Protein 7VBS (pdb70)

B-factor: mean 55.69, std 16.68, range [28.57, 132.7]

Organism: NCBI:txid95486

Structure (mmCIF, N/CA/C/O backbone):
data_7VBS
#
_entry.id   7VBS
#
_cell.length_a   108.678
_cell.length_b   108.678
_cell.length_c   40.375
_cell.angle_alpha   90.000
_cell.angle_beta   90.000
_cell.angle_gamma   120.000
#
_symmetry.space_group_name_H-M   'P 65'
#
loop_
_entity.id
_entity.type
_entity.pdbx_description
1 polymer 'Sigma-54 dependent trancsriptional regulator'
2 non-polymer 'PHOSPHATE ION'
3 water water
#
loop_
_atom_site.group_PDB
_atom_site.id
_atom_site.type_symbol
_atom_site.label_atom_id
_atom_site.label_alt_id
_atom_site.label_comp_id
_atom_site.label_asym_id
_atom_site.label_entity_id
_atom_site.label_seq_id
_atom_site.pdbx_PDB_ins_code
_atom_site.Cartn_x
_atom_site.Cartn_y
_atom_site.Cartn_z
_atom_site.occupancy
_atom_site.B_iso_or_equiv
_atom_site.auth_seq_id
_atom_site.auth_comp_id
_atom_site.auth_asym_id
_atom_site.auth_atom_id
_atom_site.pdbx_PDB_model_num
ATOM 1 N N . HIS A 1 141 ? 1.634 -52.254 6.129 1.00 87.10 139 HIS A N 1
ATOM 2 C CA . HIS A 1 141 ? 0.966 -51.034 6.640 1.00 95.15 139 HIS A CA 1
ATOM 3 C C . HIS A 1 141 ? 0.477 -51.220 8.071 1.00 89.87 139 HIS A C 1
ATOM 4 O O . HIS A 1 141 ? 0.307 -52.368 8.498 1.00 97.71 139 HIS A O 1
ATOM 11 N N . SER A 1 142 ? 0.249 -50.110 8.763 1.00 81.96 140 SER A N 1
ATOM 12 C CA . SER A 1 142 ? -0.236 -50.152 10.159 1.00 86.65 140 SER A CA 1
ATOM 13 C C . SER A 1 142 ? -1.758 -50.275 10.167 1.00 87.37 140 SER A C 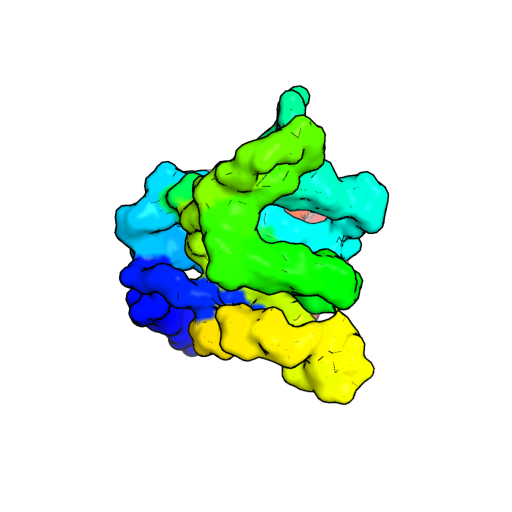1
ATOM 14 O O . SER A 1 142 ? -2.381 -49.992 9.134 1.00 87.53 140 SER A O 1
ATOM 17 N N . GLU A 1 143 ? -2.319 -50.661 11.306 1.00 78.66 141 GLU A N 1
ATOM 18 C CA . GLU A 1 143 ? -3.789 -50.770 11.430 1.00 80.09 141 GLU A CA 1
ATOM 19 C C . GLU A 1 143 ? -4.408 -49.401 11.147 1.00 78.55 141 GLU A C 1
ATOM 20 O O . GLU A 1 143 ? -5.416 -49.353 10.434 1.00 76.48 141 GLU A O 1
ATOM 23 N N . SER A 1 144 ? -3.817 -48.340 11.694 1.00 72.45 142 SER A N 1
ATOM 24 C CA . SER A 1 144 ? -4.369 -46.975 11.522 1.00 67.82 142 SER A CA 1
ATOM 25 C C . SER A 1 144 ? -4.476 -46.617 10.034 1.00 70.24 142 SER A C 1
ATOM 26 O O . SER A 1 144 ? -5.518 -46.102 9.628 1.00 63.48 142 SER A O 1
ATOM 29 N N . MET A 1 145 ? -3.451 -46.915 9.243 1.00 70.61 143 MET A N 1
ATOM 30 C CA . MET A 1 145 ? -3.478 -46.507 7.818 1.00 66.69 143 MET A CA 1
ATOM 31 C C . MET A 1 145 ? -4.510 -47.336 7.066 1.00 65.58 143 MET A C 1
ATOM 32 O O . MET A 1 145 ? -5.196 -46.784 6.214 1.00 61.28 143 MET A O 1
ATOM 37 N N . GLN A 1 146 ? -4.592 -48.625 7.380 1.00 65.19 144 GLN A N 1
ATOM 38 C CA . GLN A 1 146 ? -5.571 -49.512 6.715 1.00 65.94 144 GLN A CA 1
ATOM 39 C C . GLN A 1 146 ? -6.979 -48.974 6.965 1.00 65.16 144 GLN A C 1
ATOM 40 O O . GLN A 1 146 ? -7.754 -48.911 6.026 1.00 68.60 144 GLN A O 1
ATOM 46 N N . ALA A 1 147 ? -7.268 -48.577 8.200 1.00 64.19 145 ALA A N 1
ATOM 47 C CA . ALA A 1 147 ? -8.600 -48.036 8.534 1.00 68.38 145 ALA A CA 1
ATOM 48 C C . ALA A 1 147 ? -8.862 -46.744 7.754 1.00 62.88 145 ALA A C 1
ATOM 49 O O . ALA A 1 147 ? -9.991 -46.556 7.308 1.00 59.92 145 ALA A O 1
ATOM 51 N N . LEU A 1 148 ? -7.851 -45.888 7.625 1.00 56.25 146 LEU A N 1
ATOM 52 C CA . LEU A 1 148 ? -8.010 -44.610 6.893 1.00 52.47 146 LEU A CA 1
ATOM 53 C C . LEU A 1 148 ? -8.258 -44.911 5.420 1.00 52.59 146 LEU A C 1
ATOM 54 O O . LEU A 1 148 ? -9.200 -44.364 4.869 1.00 51.47 146 LEU A O 1
ATOM 59 N N . LEU A 1 149 ? -7.418 -45.743 4.820 1.00 50.56 147 LEU A N 1
ATOM 60 C CA . LEU A 1 149 ? -7.559 -46.041 3.378 1.00 49.22 147 LEU A CA 1
ATOM 61 C C . LEU A 1 149 ? -8.904 -46.723 3.173 1.00 54.99 147 LEU A C 1
ATOM 62 O O . LEU A 1 149 ? -9.463 -46.608 2.083 1.00 61.16 147 LEU A O 1
ATOM 67 N N . HIS A 1 150 ? -9.398 -47.394 4.204 1.00 50.96 148 HIS A N 1
ATOM 68 C CA . HIS A 1 150 ? -10.723 -47.997 4.134 1.00 55.96 148 HIS A CA 1
ATOM 69 C C . HIS A 1 150 ? -11.805 -46.923 4.118 1.00 60.32 148 HIS A C 1
ATOM 70 O O . HIS A 1 150 ? -12.783 -47.030 3.380 1.00 52.33 148 HIS A O 1
ATOM 77 N N . GLU A 1 151 ? -11.625 -45.896 4.941 1.00 53.46 149 GLU A N 1
ATOM 78 C CA . GLU A 1 151 ? -12.555 -44.773 4.974 1.00 49.18 149 GLU A CA 1
ATOM 79 C C . GLU A 1 151 ? -12.561 -44.065 3.627 1.00 55.52 149 GLU A C 1
ATOM 80 O O . GLU A 1 151 ? -13.615 -43.681 3.122 1.00 57.44 149 GLU A O 1
ATOM 86 N N . VAL A 1 152 ? -11.371 -43.901 3.055 1.00 48.21 150 VAL A N 1
ATOM 87 C CA . VAL A 1 152 ? -11.228 -43.318 1.728 1.00 47.29 150 VAL A CA 1
ATOM 88 C C . VAL A 1 152 ? -12.040 -44.111 0.710 1.00 51.70 150 VAL A C 1
ATOM 89 O O . VAL A 1 152 ? -12.796 -43.535 -0.065 1.00 54.53 150 VAL A O 1
ATOM 93 N N . ASP A 1 153 ? -11.894 -45.434 0.733 1.00 47.42 151 ASP A N 1
ATOM 94 C CA . ASP A 1 153 ? -12.648 -46.307 -0.167 1.00 57.62 151 ASP A CA 1
ATOM 95 C C . ASP A 1 153 ? -14.155 -46.109 -0.028 1.00 54.79 151 ASP A C 1
ATOM 96 O O . ASP A 1 153 ? -14.897 -46.227 -1.001 1.00 58.47 151 ASP A O 1
ATOM 101 N N . THR A 1 154 ? -14.597 -45.806 1.186 1.00 53.77 152 THR A N 1
ATOM 102 C CA . THR A 1 154 ? -16.020 -45.687 1.482 1.00 58.85 152 THR A CA 1
ATOM 103 C C . THR A 1 154 ? -16.605 -44.349 1.027 1.00 54.32 152 THR A C 1
ATOM 104 O O . THR A 1 154 ? -17.732 -44.294 0.531 1.00 53.97 152 THR A O 1
ATOM 108 N N . PHE A 1 155 ? -15.834 -43.278 1.185 1.00 48.87 153 PHE A N 1
ATOM 109 C CA . PHE A 1 155 ? -16.368 -41.933 1.008 1.00 54.46 153 PHE A CA 1
ATOM 110 C C . PHE A 1 155 ? -15.821 -41.180 -0.201 1.00 52.28 153 PHE A C 1
ATOM 111 O O . PHE A 1 155 ? -16.144 -40.011 -0.401 1.00 56.37 153 PHE A O 1
ATOM 119 N N . ALA A 1 156 ? -15.004 -41.842 -1.012 1.00 52.68 154 ALA A N 1
ATOM 120 C CA . ALA A 1 156 ? -14.332 -41.158 -2.115 1.00 49.40 154 ALA A CA 1
ATOM 121 C C . ALA A 1 156 ? -15.288 -40.750 -3.228 1.00 54.73 154 ALA A C 1
ATOM 122 O O . ALA A 1 156 ? -15.301 -39.595 -3.650 1.00 59.03 154 ALA A O 1
ATOM 124 N N . ASP A 1 157 ? -16.087 -41.701 -3.701 1.00 47.10 155 ASP A N 1
ATOM 125 C CA . ASP A 1 157 ? -16.890 -41.492 -4.901 1.00 46.35 155 ASP A CA 1
ATOM 126 C C . ASP A 1 157 ? -18.248 -40.845 -4.611 1.00 44.68 155 ASP A C 1
ATOM 127 O O . ASP A 1 157 ? -19.278 -41.307 -5.091 1.00 54.62 155 ASP A O 1
ATOM 132 N N . CYS A 1 158 ? -18.244 -39.776 -3.820 1.00 54.79 156 CYS A N 1
ATOM 133 C CA . CYS A 1 158 ? -19.438 -38.955 -3.630 1.00 55.58 156 CYS A CA 1
ATOM 134 C C . CYS A 1 158 ? -19.047 -37.480 -3.623 1.00 52.01 156 CYS A C 1
ATOM 135 O O . CYS A 1 158 ? -17.865 -37.151 -3.536 1.00 48.98 156 CYS A O 1
ATOM 138 N N . ASP A 1 159 ? -20.036 -36.598 -3.720 1.00 48.48 157 ASP A N 1
ATOM 139 C CA . ASP A 1 159 ? -19.770 -35.176 -3.919 1.00 53.35 157 ASP A CA 1
ATOM 140 C C . ASP A 1 159 ? -19.693 -34.385 -2.615 1.00 59.15 157 ASP A C 1
ATOM 141 O O . ASP A 1 159 ? -19.830 -33.162 -2.617 1.00 65.48 157 ASP A O 1
ATOM 146 N N . THR A 1 160 ? -19.465 -35.082 -1.508 1.00 54.10 158 THR A N 1
ATOM 147 C CA . THR A 1 160 ? -19.504 -34.451 -0.194 1.00 49.93 158 THR A CA 1
ATOM 148 C C . THR A 1 160 ? -18.153 -33.861 0.211 1.00 38.06 158 THR A C 1
ATOM 149 O O . THR A 1 160 ? -17.105 -34.427 -0.091 1.00 36.76 158 THR A O 1
ATOM 153 N N . ASN A 1 161 ? -18.190 -32.718 0.892 1.00 39.49 159 ASN A N 1
ATOM 154 C CA . ASN A 1 161 ? -16.981 -32.084 1.405 1.00 39.53 159 ASN A CA 1
ATOM 155 C C . ASN A 1 161 ? -16.233 -32.971 2.395 1.00 35.14 159 ASN A C 1
ATOM 156 O O . ASN A 1 161 ? -16.841 -33.660 3.215 1.00 44.13 159 ASN A O 1
ATOM 161 N N . VAL A 1 162 ? -14.909 -32.933 2.312 1.00 34.05 160 VAL A N 1
ATOM 162 C CA . VAL A 1 162 ? -14.046 -33.723 3.176 1.00 32.83 160 VAL A CA 1
ATOM 163 C C . VAL A 1 162 ? -13.130 -32.827 3.995 1.00 36.48 160 VAL A C 1
ATOM 164 O O . VAL A 1 162 ? -12.548 -31.874 3.471 1.00 36.69 160 VAL A O 1
ATOM 168 N N . LEU A 1 163 ? -13.007 -33.129 5.283 1.00 39.43 161 LEU A N 1
ATOM 169 C CA . LEU A 1 163 ? -12.078 -32.414 6.147 1.00 38.24 161 LEU A CA 1
ATOM 170 C C . LEU A 1 163 ? -11.013 -33.362 6.689 1.00 36.02 161 LEU A C 1
ATOM 171 O O . LEU A 1 163 ? -11.330 -34.318 7.399 1.00 36.22 161 LEU A O 1
ATOM 176 N N . LEU A 1 164 ? -9.755 -33.085 6.356 1.00 33.21 162 LEU A N 1
ATOM 177 C CA . LEU A 1 164 ? -8.637 -33.924 6.780 1.00 35.80 162 LEU A CA 1
ATOM 178 C C . LEU A 1 164 ? -7.920 -33.346 7.996 1.00 40.97 162 LEU A C 1
ATOM 179 O O . LEU A 1 164 ? -7.614 -32.156 8.041 1.00 41.03 162 LEU A O 1
ATOM 184 N N . HIS A 1 165 ? -7.651 -34.201 8.976 1.00 31.91 163 HIS A N 1
ATOM 185 C CA . HIS A 1 165 ? -6.938 -33.791 10.178 1.00 43.04 163 HIS A CA 1
ATOM 186 C C . HIS A 1 165 ? -5.608 -34.520 10.274 1.00 43.49 163 HIS A C 1
ATOM 187 O O . HIS A 1 165 ? -5.534 -35.727 10.034 1.00 39.85 163 HIS A O 1
ATOM 194 N N . GLY A 1 166 ? -4.557 -33.793 10.632 1.00 42.26 164 GLY A N 1
ATOM 195 C CA . GLY A 1 166 ? -3.260 -34.410 10.819 1.00 39.03 164 GLY A CA 1
ATOM 196 C C . GLY A 1 166 ? -2.133 -33.406 10.883 1.00 37.92 164 GLY A C 1
ATOM 197 O O . GLY A 1 166 ? -2.253 -32.291 10.380 1.00 39.12 164 GLY A O 1
ATOM 198 N N . GLU A 1 167 ? -1.031 -33.811 11.504 1.00 37.39 165 GLU A N 1
ATOM 199 C CA . GLU A 1 167 ? 0.151 -32.967 11.586 1.00 37.45 165 GLU A CA 1
ATOM 200 C C . GLU A 1 167 ? 0.705 -32.665 10.199 1.00 41.70 165 GLU A C 1
ATOM 201 O O . GLU A 1 167 ? 0.352 -33.319 9.218 1.00 37.50 165 GLU A O 1
ATOM 207 N N . THR A 1 168 ? 1.565 -31.658 10.131 1.00 41.51 166 THR A N 1
ATOM 208 C CA . THR A 1 168 ? 2.254 -31.311 8.898 1.00 42.32 166 THR A CA 1
ATOM 209 C C . THR A 1 168 ? 3.162 -32.452 8.439 1.00 38.62 166 THR A C 1
ATOM 210 O O . THR A 1 168 ? 3.849 -33.069 9.254 1.00 40.48 166 THR A O 1
ATOM 214 N N . GLY A 1 169 ? 3.151 -32.734 7.140 1.00 36.32 167 GLY A N 1
ATOM 215 C CA . GLY A 1 169 ? 4.039 -33.724 6.558 1.00 41.37 167 GLY A CA 1
ATOM 216 C C . GLY A 1 169 ? 3.537 -35.142 6.721 1.00 41.44 167 GLY A C 1
ATOM 217 O O . GLY A 1 169 ? 4.275 -36.104 6.527 1.00 38.77 167 GLY A O 1
ATOM 218 N N . VAL A 1 170 ? 2.263 -35.267 7.064 1.00 39.19 168 VAL A N 1
A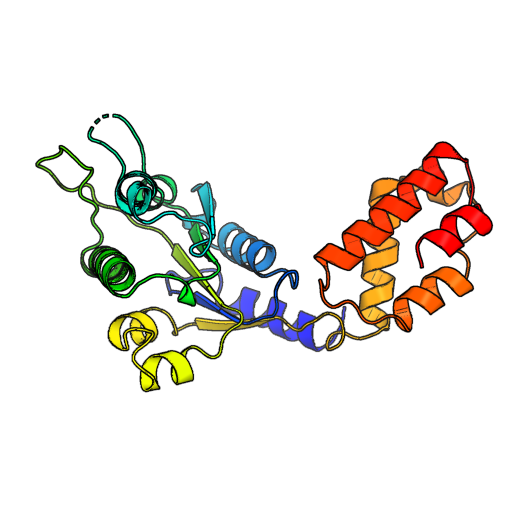TOM 219 C CA . VAL A 1 170 ? 1.683 -36.558 7.396 1.00 37.92 168 VAL A CA 1
ATOM 220 C C . VAL A 1 170 ? 1.103 -37.252 6.158 1.00 40.74 168 VAL A C 1
ATOM 221 O O . VAL A 1 170 ? 0.889 -38.465 6.155 1.00 43.23 168 VAL A O 1
ATOM 225 N N . GLY A 1 171 ? 0.865 -36.475 5.104 1.00 41.95 169 GLY A N 1
ATOM 226 C CA . GLY A 1 171 ? 0.380 -37.012 3.846 1.00 38.79 169 GLY A CA 1
ATOM 227 C C . GLY A 1 171 ? -1.043 -36.606 3.511 1.00 45.38 169 GLY A C 1
ATOM 228 O O . GLY A 1 171 ? -1.751 -37.343 2.826 1.00 39.81 169 GLY A O 1
ATOM 229 N N . LYS A 1 172 ? -1.468 -35.434 3.980 1.00 40.13 170 LYS A N 1
ATOM 230 C CA . LYS A 1 172 ? -2.843 -34.990 3.762 1.00 41.88 170 LYS A CA 1
ATOM 231 C C . LYS A 1 172 ? -3.114 -34.677 2.295 1.00 35.04 170 LYS A C 1
ATOM 232 O O . LYS A 1 172 ? -4.166 -35.020 1.768 1.00 39.38 170 LYS A O 1
ATOM 238 N N . GLU A 1 173 ? -2.161 -34.037 1.631 1.00 35.69 171 GLU A N 1
ATOM 239 C CA . GLU A 1 173 ? -2.315 -33.712 0.219 1.00 37.14 171 GLU A CA 1
ATOM 240 C C . GLU A 1 173 ? -2.439 -34.978 -0.623 1.00 36.13 171 GLU A C 1
ATOM 241 O O . GLU A 1 173 ? -3.283 -35.062 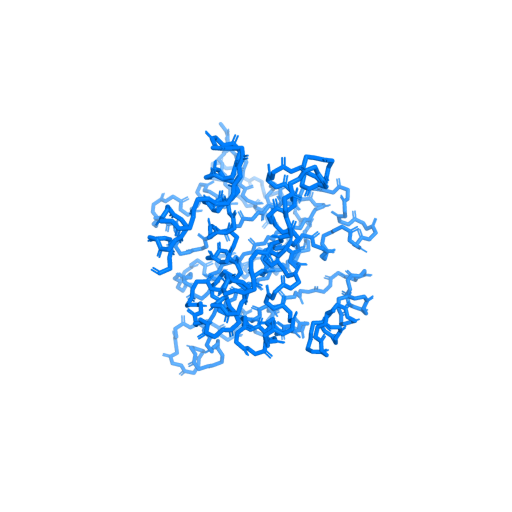-1.511 1.00 37.89 171 GLU A O 1
ATOM 247 N N . ARG A 1 174 ? -1.603 -35.968 -0.330 1.00 33.97 172 ARG A N 1
ATOM 248 C CA . ARG A 1 174 ? -1.605 -37.262 -1.006 1.00 34.67 172 ARG A CA 1
ATOM 249 C C . ARG A 1 174 ? -2.938 -37.985 -0.837 1.00 30.62 172 ARG A C 1
ATOM 250 O O . ARG A 1 174 ? -3.367 -38.712 -1.729 1.00 37.19 172 ARG A O 1
ATOM 258 N N . ILE A 1 175 ? -3.509 -37.856 0.354 1.00 34.24 173 ILE A N 1
ATOM 259 C CA . ILE A 1 175 ? -4.809 -38.457 0.633 1.00 41.83 173 ILE A CA 1
ATOM 260 C C . ILE A 1 175 ? -5.885 -37.728 -0.175 1.00 44.05 173 ILE A C 1
ATOM 261 O O . ILE A 1 175 ? -6.791 -38.352 -0.733 1.00 38.99 173 ILE A O 1
ATOM 266 N N . ALA A 1 176 ? -5.760 -36.408 -0.258 1.00 43.00 174 ALA A N 1
ATOM 267 C CA . ALA A 1 176 ? -6.672 -35.600 -1.059 1.00 37.52 174 ALA A CA 1
ATOM 268 C C . ALA A 1 176 ? -6.569 -35.957 -2.542 1.00 39.49 174 ALA A C 1
ATOM 269 O O . ALA A 1 176 ? -7.577 -36.039 -3.244 1.00 40.79 174 ALA A O 1
ATOM 271 N N . GLN A 1 177 ? -5.347 -36.174 -3.017 1.00 37.14 175 GLN A N 1
ATOM 272 C CA . GLN A 1 177 ? -5.150 -36.555 -4.408 1.00 39.37 175 GLN A CA 1
ATOM 273 C C . GLN A 1 177 ? -5.736 -37.940 -4.655 1.00 49.27 175 GLN A C 1
ATOM 274 O O . GLN A 1 177 ? -6.161 -38.257 -5.769 1.00 42.94 175 GLN A O 1
ATOM 280 N N . LEU A 1 178 ? -5.760 -38.759 -3.610 1.00 44.33 176 LEU A N 1
ATOM 281 C CA . LEU A 1 178 ? -6.368 -40.080 -3.698 1.00 52.30 176 LEU A CA 1
ATOM 282 C C . LEU A 1 178 ? -7.889 -39.953 -3.806 1.00 46.80 176 LEU A C 1
ATOM 283 O O . LEU A 1 178 ? -8.524 -40.663 -4.581 1.00 47.12 176 LEU A O 1
ATOM 288 N N . LEU A 1 179 ? -8.465 -39.035 -3.035 1.00 44.41 177 LEU A N 1
ATOM 289 C CA . LEU A 1 179 ? -9.901 -38.768 -3.106 1.00 47.77 177 LEU A CA 1
ATOM 290 C C . LEU A 1 179 ? -10.275 -38.239 -4.490 1.00 49.08 177 LEU A C 1
ATOM 291 O O . LEU A 1 179 ? -11.347 -38.537 -5.018 1.00 49.42 177 LEU A O 1
ATOM 296 N N . HIS A 1 180 ? -9.369 -37.459 -5.072 1.00 47.23 178 HIS A N 1
ATOM 297 C CA . HIS A 1 180 ? -9.532 -36.931 -6.419 1.00 35.87 178 HIS A CA 1
ATOM 298 C C . HIS A 1 180 ? -9.595 -38.051 -7.460 1.00 45.36 178 HIS A C 1
ATOM 299 O O . HIS A 1 180 ? -10.529 -38.112 -8.261 1.00 55.95 178 HIS A O 1
ATOM 306 N N . GLU A 1 181 ? -8.608 -38.942 -7.435 1.00 38.42 179 GLU A N 1
ATOM 307 C CA . GLU A 1 181 ? -8.427 -40.075 -8.343 1.00 44.69 179 GLU A CA 1
ATOM 308 C C . GLU A 1 181 ? -9.592 -41.063 -8.310 1.00 43.38 179 GLU A C 1
ATOM 309 O O . GLU A 1 181 ? -9.812 -41.801 -9.267 1.00 46.18 179 GLU A O 1
ATOM 315 N N . LYS A 1 182 ? -10.155 -41.193 -7.115 1.00 48.78 180 LYS A N 1
ATOM 316 C CA . LYS A 1 182 ? -11.158 -42.219 -6.853 1.00 53.43 180 LYS A CA 1
ATOM 317 C C . LYS A 1 182 ? -12.584 -41.729 -7.101 1.00 58.05 180 LYS A C 1
ATOM 318 O O . LYS A 1 182 ? -13.532 -42.515 -7.047 1.00 56.92 180 LYS A O 1
ATOM 324 N N . HIS A 1 183 ? -12.739 -40.438 -7.365 1.00 49.45 181 HIS A N 1
ATOM 325 C CA . HIS A 1 183 ? -14.058 -39.909 -7.684 1.00 47.11 181 HIS A CA 1
ATOM 326 C C . HIS A 1 183 ? -14.326 -40.044 -9.177 1.00 49.94 181 HIS A C 1
ATOM 327 O O . HIS A 1 183 ? -13.591 -39.495 -9.994 1.00 50.02 181 HIS A O 1
ATOM 334 N N . SER A 1 184 ? -15.390 -40.769 -9.517 1.00 49.26 182 SER A N 1
ATOM 335 C CA . SER A 1 184 ? -15.692 -41.124 -10.903 1.00 50.78 182 SER A CA 1
ATOM 336 C C . SER A 1 184 ? -15.877 -39.919 -11.816 1.00 59.98 182 SER A C 1
ATOM 337 O O . SER A 1 184 ? -15.616 -39.999 -13.018 1.00 58.82 182 SER A O 1
ATOM 340 N N . ARG A 1 185 ? -16.332 -38.806 -11.250 1.00 47.29 183 ARG A N 1
ATOM 341 C CA . ARG A 1 185 ? -16.540 -37.597 -12.033 1.00 47.16 183 ARG A CA 1
ATOM 342 C C . ARG A 1 185 ? -15.346 -36.647 -11.926 1.00 50.01 183 ARG A C 1
ATOM 343 O O . ARG A 1 185 ? -14.757 -36.262 -12.936 1.00 47.42 183 ARG A O 1
ATOM 351 N N . TYR A 1 186 ? -14.979 -36.284 -10.701 1.00 49.18 184 TYR A N 1
ATOM 352 C CA . TYR A 1 186 ? -13.989 -35.230 -10.497 1.00 47.32 184 TYR A CA 1
ATOM 353 C C . TYR A 1 186 ? -12.564 -35.642 -10.865 1.00 51.11 184 TYR A C 1
ATOM 354 O O . TYR A 1 186 ? -11.686 -34.788 -10.968 1.00 52.38 184 TYR A O 1
ATOM 363 N N . ARG A 1 187 ? -12.335 -36.935 -11.086 1.00 46.46 185 ARG A N 1
ATOM 364 C CA . ARG A 1 187 ? -11.011 -37.406 -11.501 1.00 46.98 185 ARG A CA 1
ATOM 365 C C . ARG A 1 187 ? -10.601 -36.813 -12.848 1.00 52.05 185 ARG A C 1
ATOM 366 O O . ARG A 1 187 ? -9.413 -36.693 -13.144 1.00 66.17 185 ARG A O 1
ATOM 374 N N . HIS A 1 188 ? -11.587 -36.435 -13.657 1.00 48.62 186 HIS A N 1
ATOM 375 C CA . HIS A 1 188 ? -11.324 -35.921 -14.998 1.00 55.98 186 HIS A CA 1
ATOM 376 C C . HIS A 1 188 ? -10.930 -34.446 -14.978 1.00 50.21 186 HIS A C 1
ATOM 377 O O . HIS A 1 188 ? -10.534 -33.888 -15.998 1.00 52.66 186 HIS A O 1
ATOM 384 N N . GLY A 1 189 ? -11.040 -33.821 -13.813 1.00 46.00 187 GLY A N 1
ATOM 385 C CA . GLY A 1 189 ? -10.614 -32.444 -13.649 1.00 49.17 187 GLY A CA 1
ATOM 386 C C . GLY A 1 189 ? -9.194 -32.376 -13.125 1.00 54.67 187 GLY A C 1
ATOM 387 O O . GLY A 1 189 ? -8.507 -33.397 -13.033 1.00 56.38 187 GLY A O 1
ATOM 388 N N . GLU A 1 190 ? -8.752 -31.171 -12.782 1.00 45.32 188 GLU A N 1
ATOM 389 C CA . GLU A 1 190 ? -7.415 -30.970 -12.244 1.00 49.35 188 GLU A CA 1
ATOM 390 C C . GLU A 1 190 ? -7.416 -31.071 -10.724 1.00 48.87 188 GLU A C 1
ATOM 391 O O . GLU A 1 190 ? -8.434 -30.829 -10.079 1.00 50.66 188 GLU A O 1
ATOM 397 N N . PHE A 1 191 ? -6.272 -31.443 -10.159 1.00 44.42 189 PHE A N 1
ATOM 398 C CA . PHE A 1 191 ? -6.077 -31.383 -8.718 1.00 42.53 189 PHE A CA 1
ATOM 399 C C . PHE A 1 191 ? -5.425 -30.049 -8.386 1.00 41.17 189 PHE A C 1
ATOM 400 O O . PHE A 1 191 ? -4.325 -29.759 -8.849 1.00 44.02 189 PHE A O 1
ATOM 408 N N . VAL A 1 192 ? -6.112 -29.228 -7.599 1.00 40.32 190 VAL A N 1
ATOM 409 C CA . VAL A 1 192 ? -5.617 -27.891 -7.299 1.00 43.11 190 VAL A CA 1
ATOM 410 C C . VAL A 1 192 ? -5.356 -27.713 -5.807 1.00 41.11 190 VAL A C 1
ATOM 411 O O . VAL A 1 192 ? -6.284 -27.480 -5.031 1.00 41.51 190 VAL A O 1
ATOM 415 N N . PRO A 1 193 ? -4.083 -27.841 -5.402 1.00 31.91 191 PRO A N 1
ATOM 416 C CA . PRO A 1 193 ? -3.692 -27.708 -3.995 1.00 34.98 191 PRO A CA 1
ATOM 417 C C . PRO A 1 193 ? -3.424 -26.262 -3.593 1.00 40.54 191 PRO A C 1
ATOM 418 O O . PRO A 1 193 ? -2.730 -25.536 -4.304 1.00 49.56 191 PRO A O 1
ATOM 422 N N . VAL A 1 194 ? -3.976 -25.851 -2.456 1.00 37.21 192 VAL A N 1
ATOM 423 C CA . VAL A 1 194 ? -3.782 -24.499 -1.954 1.00 41.27 192 VAL A CA 1
ATOM 424 C C . VAL A 1 194 ? -3.285 -24.506 -0.509 1.00 45.67 192 VAL A C 1
ATOM 425 O O . VAL A 1 194 ? -3.813 -25.234 0.332 1.00 40.08 192 VAL A O 1
ATOM 429 N N . ASN A 1 195 ? -2.256 -23.707 -0.235 1.00 38.13 193 ASN A N 1
ATOM 430 C CA . ASN A 1 195 ? -1.797 -23.476 1.131 1.00 37.82 193 ASN A CA 1
ATOM 431 C C . ASN A 1 195 ? -2.316 -22.143 1.649 1.00 46.89 193 ASN A C 1
ATOM 432 O O . ASN A 1 195 ? -1.725 -21.098 1.385 1.00 47.87 193 ASN A O 1
ATOM 437 N N . CYS A 1 196 ? -3.417 -22.186 2.392 1.00 35.02 194 CYS A N 1
ATOM 438 C CA . CYS A 1 196 ? -4.122 -20.971 2.796 1.00 31.69 194 CYS A CA 1
ATOM 439 C C . CYS A 1 196 ? -3.321 -20.073 3.735 1.00 38.82 194 CYS A C 1
ATOM 440 O O . CYS A 1 196 ? -3.655 -18.904 3.905 1.00 40.92 194 CYS A O 1
ATOM 443 N N . GLY A 1 197 ? -2.269 -20.613 4.341 1.00 39.22 195 GLY A N 1
ATOM 444 C CA . GLY A 1 197 ? -1.444 -19.836 5.250 1.00 38.29 195 GLY A CA 1
ATOM 445 C C . GLY A 1 197 ? -0.339 -19.083 4.539 1.00 50.67 195 GLY A C 1
ATOM 446 O O . GLY A 1 197 ? 0.318 -18.222 5.126 1.00 54.14 195 GLY A O 1
ATOM 447 N N . ALA A 1 198 ? -0.138 -19.409 3.267 1.00 46.58 196 ALA A N 1
ATOM 448 C CA . ALA A 1 198 ? 0.916 -18.796 2.469 1.00 49.87 196 ALA A CA 1
ATOM 449 C C . ALA A 1 198 ? 0.321 -17.910 1.387 1.00 54.62 196 ALA A C 1
ATOM 450 O O . ALA A 1 198 ? 0.717 -17.971 0.225 1.00 54.22 196 ALA A O 1
ATOM 452 N N . ILE A 1 199 ? -0.646 -17.092 1.776 1.00 54.16 197 ILE A N 1
ATOM 453 C CA . ILE A 1 199 ? -1.304 -16.196 0.840 1.00 51.89 197 ILE A CA 1
ATOM 454 C C . ILE A 1 199 ? -1.402 -14.804 1.444 1.00 49.05 197 ILE A C 1
ATOM 455 O O . ILE A 1 199 ? -2.137 -14.594 2.406 1.00 60.31 197 ILE A O 1
ATOM 460 N N . PRO A 1 200 ? -0.633 -13.854 0.896 1.00 49.75 198 PRO A N 1
ATOM 461 C CA . PRO A 1 200 ? -0.696 -12.466 1.364 1.00 66.06 198 PRO A CA 1
ATOM 462 C C . PRO A 1 200 ? -2.069 -11.867 1.076 1.00 69.95 198 PRO A C 1
ATOM 463 O O . PRO A 1 200 ? -2.679 -12.220 0.064 1.00 69.89 198 PRO A O 1
ATOM 467 N N . ASP A 1 201 ? -2.548 -10.994 1.960 1.00 73.00 199 ASP A N 1
ATOM 468 C CA . ASP A 1 201 ? -3.905 -10.456 1.866 1.00 77.02 199 ASP A CA 1
ATOM 469 C C . ASP A 1 201 ? -4.178 -9.787 0.525 1.00 65.09 199 ASP A C 1
ATOM 470 O O . ASP A 1 201 ? -5.265 -9.934 -0.038 1.00 60.10 199 ASP A O 1
ATOM 475 N N . GLY A 1 202 ? -3.182 -9.068 0.015 1.00 55.89 200 GLY A N 1
ATOM 476 C CA . GLY A 1 202 ? -3.328 -8.337 -1.230 1.00 54.77 200 GLY A CA 1
ATOM 477 C C . GLY A 1 202 ? -3.440 -9.217 -2.461 1.00 58.33 200 GLY A C 1
ATOM 478 O O . GLY A 1 202 ? -3.784 -8.736 -3.539 1.00 63.59 200 GLY A O 1
ATOM 479 N N . LEU A 1 203 ? -3.159 -10.507 -2.308 1.00 52.21 201 LEU A N 1
ATOM 480 C CA . LEU A 1 203 ? -3.208 -11.426 -3.441 1.00 57.05 201 LEU A CA 1
ATOM 481 C C . LEU A 1 203 ? -4.353 -12.432 -3.353 1.00 61.52 201 LEU A C 1
ATOM 482 O O . LEU A 1 203 ? -4.572 -13.201 -4.288 1.00 51.42 201 LEU A O 1
ATOM 487 N N . PHE A 1 204 ? -5.081 -12.427 -2.239 1.00 57.96 202 PHE A N 1
ATOM 488 C CA . PHE A 1 204 ? -6.156 -13.396 -2.032 1.00 53.54 202 PHE A CA 1
ATOM 489 C C . PHE A 1 204 ? -7.184 -13.378 -3.158 1.00 43.97 202 PHE A C 1
ATOM 490 O O . PHE A 1 204 ? -7.523 -14.421 -3.712 1.00 46.68 202 PHE A O 1
ATOM 498 N N . GLU A 1 205 ? -7.671 -12.187 -3.491 1.00 46.05 203 GLU A N 1
ATOM 499 C CA . GLU A 1 205 ? -8.727 -12.032 -4.485 1.00 55.66 203 GLU A CA 1
ATOM 500 C C . GLU A 1 205 ? -8.285 -12.544 -5.855 1.00 57.82 203 GLU A C 1
ATOM 501 O O . GLU A 1 205 ? -9.012 -13.285 -6.518 1.00 56.48 203 GLU A O 1
ATOM 507 N N . SER A 1 206 ? -7.087 -12.150 -6.267 1.00 60.95 204 SER A N 1
ATOM 508 C CA . SER A 1 206 ? -6.552 -12.537 -7.566 1.00 55.60 204 SER A CA 1
ATOM 509 C C . SER A 1 206 ? -6.284 -14.037 -7.641 1.00 50.24 204 SER A C 1
ATOM 510 O O . SER A 1 206 ? -6.589 -14.679 -8.643 1.00 59.07 204 SER A O 1
ATOM 513 N N . LEU A 1 207 ? -5.717 -14.592 -6.575 1.00 45.89 205 LEU A N 1
ATOM 514 C CA . LEU A 1 207 ? -5.351 -16.004 -6.552 1.00 43.06 205 LEU A CA 1
ATOM 515 C C . LEU A 1 207 ? -6.567 -16.927 -6.476 1.00 35.77 205 LEU A C 1
ATOM 516 O O . LEU A 1 207 ? -6.529 -18.055 -6.964 1.00 48.97 205 LEU A O 1
ATOM 521 N N . PHE A 1 208 ? -7.649 -16.452 -5.870 1.00 38.52 206 PHE A N 1
ATOM 522 C CA . PHE A 1 208 ? -8.843 -17.279 -5.724 1.00 45.63 206 PHE A CA 1
ATOM 523 C C . PHE A 1 208 ? -9.888 -17.020 -6.805 1.00 47.42 206 PHE A C 1
ATOM 524 O O . PHE A 1 208 ? -10.459 -17.962 -7.357 1.00 51.56 206 PHE A O 1
ATOM 532 N N . PHE A 1 209 ? -10.131 -15.750 -7.112 1.00 50.47 207 PHE A N 1
ATOM 533 C CA . PHE A 1 209 ? -11.227 -15.386 -8.004 1.00 53.98 207 PHE A CA 1
ATOM 534 C C . PHE A 1 209 ? -10.753 -15.002 -9.405 1.00 60.42 207 PHE A C 1
ATOM 535 O O . PHE A 1 209 ? -11.542 -14.986 -10.350 1.00 61.98 207 PHE A O 1
ATOM 543 N N . GLY A 1 210 ? -9.469 -14.687 -9.538 1.00 53.23 208 GLY A N 1
ATOM 544 C CA . GLY A 1 210 ? -8.901 -14.358 -10.835 1.00 53.78 208 GLY A CA 1
ATOM 545 C C . GLY A 1 210 ? -9.215 -12.956 -11.323 1.00 55.11 208 GLY A C 1
ATOM 546 O O . GLY A 1 210 ? -9.788 -12.147 -10.596 1.00 55.30 208 GLY A O 1
ATOM 547 N N . HIS A 1 211 ? -8.830 -12.674 -12.567 1.00 49.00 209 HIS A N 1
ATOM 548 C CA . HIS A 1 211 ? -9.008 -11.317 -13.142 1.00 64.30 209 HIS A CA 1
ATOM 549 C C . HIS A 1 211 ? -9.626 -11.401 -14.535 1.00 62.29 209 HIS A C 1
ATOM 550 O O . HIS A 1 211 ? -9.313 -12.354 -15.249 1.00 65.75 209 HIS A O 1
ATOM 557 N N . ALA A 1 212 ? -10.454 -10.427 -14.901 1.00 63.65 210 ALA A N 1
ATOM 558 C CA . ALA A 1 212 ? -11.095 -10.360 -16.210 1.00 70.88 210 ALA A CA 1
ATOM 559 C C . ALA A 1 212 ? -10.112 -9.892 -17.277 1.00 73.60 210 ALA A C 1
ATOM 560 O O . ALA A 1 212 ? -10.488 -9.403 -18.342 1.00 73.79 210 ALA A O 1
ATOM 562 N N . ALA A 1 222 ? -5.586 -11.340 -17.998 1.00 78.16 220 ALA A N 1
ATOM 563 C CA . ALA A 1 222 ? -6.682 -12.132 -17.407 1.00 72.72 220 ALA A CA 1
ATOM 564 C C . ALA A 1 222 ? -6.094 -13.311 -16.643 1.00 82.13 220 ALA A C 1
ATOM 565 O O . ALA A 1 222 ? -5.142 -13.908 -17.159 1.00 98.06 220 ALA A O 1
ATOM 567 N N . HIS A 1 223 ? -6.669 -13.658 -15.493 1.00 79.09 221 HIS A N 1
ATOM 568 C CA . HIS A 1 223 ? -6.135 -14.709 -14.636 1.00 69.49 221 HIS A CA 1
ATOM 569 C C . HIS A 1 223 ? -7.243 -15.664 -14.204 1.00 59.93 221 HIS A C 1
ATOM 570 O O . HIS A 1 223 ? -8.364 -15.242 -13.916 1.00 60.68 221 HIS A O 1
ATOM 577 N N . LYS A 1 224 ? -6.925 -16.953 -14.167 1.00 58.21 222 LYS A N 1
ATOM 578 C CA . LYS A 1 224 ? -7.874 -17.955 -13.704 1.00 47.99 222 LYS A CA 1
ATOM 579 C C . LYS A 1 224 ? -7.559 -18.341 -12.262 1.00 45.15 222 LYS A C 1
ATOM 580 O O . LYS A 1 224 ? -6.489 -18.872 -11.976 1.00 57.64 222 LYS A O 1
ATOM 586 N N . GLY A 1 225 ? -8.496 -18.064 -11.357 1.00 39.64 223 GLY A N 1
ATOM 587 C CA . GLY A 1 225 ? -8.301 -18.323 -9.941 1.00 46.14 223 GLY A CA 1
ATOM 588 C C . GLY A 1 225 ? -8.419 -19.787 -9.557 1.00 46.82 223 GLY A C 1
ATOM 589 O O . GLY A 1 225 ? -8.750 -20.628 -10.394 1.00 47.60 223 GLY A O 1
ATOM 590 N N . TYR A 1 226 ? -8.149 -20.082 -8.286 1.00 40.48 224 TYR A N 1
ATOM 591 C CA . TYR A 1 226 ? -8.167 -21.448 -7.761 1.00 40.24 224 TYR A CA 1
ATOM 592 C C . TYR A 1 226 ? -9.491 -22.166 -8.010 1.00 43.22 224 TYR A C 1
ATOM 593 O O . TYR A 1 226 ? -9.507 -23.322 -8.437 1.00 39.79 224 TYR A O 1
ATOM 602 N N . PHE A 1 227 ? -10.595 -21.484 -7.720 1.00 36.46 225 PHE A N 1
ATOM 603 C CA . PHE A 1 227 ? -11.921 -22.075 -7.874 1.00 45.61 225 PHE A CA 1
ATOM 604 C C . PHE A 1 227 ? -12.184 -22.505 -9.315 1.00 48.50 225 PHE A C 1
ATOM 605 O O . PHE A 1 227 ? -12.663 -23.612 -9.566 1.00 47.13 225 PHE A O 1
ATOM 613 N N . GLU A 1 228 ? -11.861 -21.627 -10.258 1.00 37.99 226 GLU A N 1
ATOM 614 C CA . GLU A 1 228 ? -12.079 -21.916 -11.670 1.00 49.78 226 GLU A CA 1
ATOM 615 C C . GLU A 1 228 ? -11.092 -22.976 -12.162 1.00 48.87 226 GLU A C 1
ATOM 616 O O . GLU A 1 228 ? -11.407 -23.752 -13.064 1.00 44.22 226 GLU A O 1
ATOM 622 N N . GLN A 1 229 ? -9.904 -23.008 -11.564 1.00 40.83 227 GLN A N 1
ATOM 623 C CA . GLN A 1 229 ? -8.906 -24.022 -11.895 1.00 44.70 227 GLN A CA 1
ATOM 624 C C . GLN A 1 229 ? -9.397 -25.416 -11.519 1.00 42.35 227 GLN A C 1
ATOM 625 O O . GLN A 1 229 ? -9.107 -26.389 -12.211 1.00 42.17 227 GLN A O 1
ATOM 631 N N . ALA A 1 230 ? -10.141 -25.507 -10.421 1.00 37.87 228 ALA A N 1
ATOM 632 C CA . ALA A 1 230 ? -10.589 -26.797 -9.906 1.00 46.65 228 ALA A CA 1
ATOM 633 C C . ALA A 1 230 ? -11.952 -27.217 -10.458 1.00 54.08 228 ALA A C 1
ATOM 634 O O . ALA A 1 230 ? -12.527 -28.209 -10.008 1.00 45.58 228 ALA A O 1
ATOM 636 N N . ALA A 1 231 ? -12.460 -26.467 -11.432 1.00 51.27 229 ALA A N 1
ATOM 637 C CA . ALA A 1 231 ? -13.763 -26.763 -12.023 1.00 53.99 229 ALA A CA 1
ATOM 638 C C . ALA A 1 231 ? -13.806 -28.175 -12.600 1.00 54.25 229 ALA A C 1
ATOM 639 O O . ALA A 1 231 ? -13.015 -28.523 -13.474 1.00 54.12 229 ALA A O 1
ATOM 641 N N . GLY A 1 232 ? -14.731 -28.988 -12.096 1.00 48.34 230 GLY A N 1
ATOM 642 C CA . GLY A 1 232 ? -14.847 -30.370 -12.523 1.00 44.50 230 GLY A CA 1
ATOM 643 C C . GLY A 1 232 ? -13.748 -31.238 -11.944 1.00 48.33 230 GLY A C 1
ATOM 644 O O . GLY A 1 232 ? -13.548 -32.372 -12.368 1.00 50.50 230 GLY A O 1
ATOM 645 N N . GLY A 1 233 ? -13.031 -30.697 -10.966 1.00 45.22 231 GLY A N 1
ATOM 646 C CA . GLY A 1 233 ? -11.945 -31.418 -10.327 1.00 37.43 231 GLY A CA 1
ATOM 647 C C . GLY A 1 233 ? -12.001 -31.296 -8.817 1.00 39.48 231 GLY A C 1
ATOM 648 O O . GLY A 1 233 ? -13.076 -31.128 -8.241 1.00 39.67 231 GLY A O 1
ATOM 649 N N . THR A 1 234 ? -10.837 -31.373 -8.179 1.00 37.30 232 THR A N 1
ATOM 650 C CA . THR A 1 234 ? -10.766 -31.338 -6.726 1.00 39.24 232 THR A CA 1
ATOM 651 C C . THR A 1 234 ? -9.947 -30.149 -6.239 1.00 38.74 232 THR A C 1
ATOM 652 O O . THR A 1 234 ? -8.808 -29.957 -6.656 1.00 43.72 232 THR A O 1
ATOM 656 N N . LEU A 1 235 ? -10.547 -29.349 -5.363 1.00 39.42 233 LEU A N 1
ATOM 657 C CA . LEU A 1 235 ? -9.855 -28.233 -4.737 1.00 40.00 233 LEU A CA 1
ATOM 658 C C . LEU A 1 235 ? -9.349 -28.645 -3.362 1.00 36.08 233 LEU A C 1
ATOM 659 O O . LEU A 1 235 ? -10.131 -29.038 -2.497 1.00 41.79 233 LEU A O 1
ATOM 664 N N . PHE A 1 236 ? -8.038 -28.567 -3.164 1.00 35.87 234 PHE A N 1
ATOM 665 C CA . PHE A 1 236 ? -7.450 -28.953 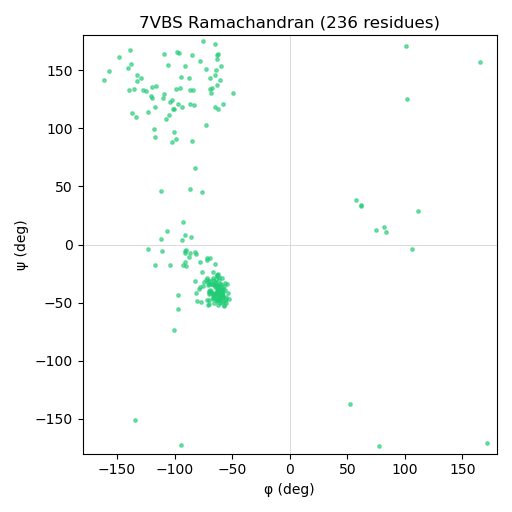-1.889 1.00 33.62 234 PHE A CA 1
ATOM 666 C C . PHE A 1 236 ? -6.987 -27.734 -1.106 1.00 33.08 234 PHE A C 1
ATOM 667 O O . PHE A 1 236 ? -5.992 -27.100 -1.457 1.00 37.38 234 PHE A O 1
ATOM 675 N N . LEU A 1 237 ? -7.717 -27.414 -0.042 1.00 28.57 235 LEU A N 1
ATOM 676 C CA . LEU A 1 237 ? -7.415 -26.246 0.777 1.00 33.29 235 LEU A CA 1
ATOM 677 C C . LEU A 1 237 ? -6.714 -26.631 2.070 1.00 32.87 235 LEU A C 1
ATOM 678 O O . LEU A 1 237 ? -7.358 -26.847 3.095 1.00 39.83 235 LEU A O 1
ATOM 683 N N . ASP A 1 238 ? -5.391 -26.715 2.019 1.00 32.17 236 ASP A N 1
ATOM 684 C CA . ASP A 1 238 ? -4.613 -27.009 3.209 1.00 38.73 236 ASP A CA 1
ATOM 685 C C . ASP A 1 238 ? -4.497 -25.743 4.050 1.00 47.33 236 ASP A C 1
ATOM 686 O O . ASP A 1 238 ? -4.652 -24.632 3.531 1.00 43.77 236 ASP A O 1
ATOM 691 N N . GLU A 1 239 ? -4.236 -25.916 5.344 1.00 36.01 237 GLU A N 1
ATOM 692 C CA . GLU A 1 239 ? -4.100 -24.797 6.272 1.00 42.81 237 GLU A CA 1
ATOM 693 C C . GLU A 1 239 ? -5.353 -23.926 6.287 1.00 40.03 237 GLU A C 1
ATOM 694 O O . GLU A 1 239 ? -5.256 -22.704 6.381 1.00 36.65 237 GLU A O 1
ATOM 700 N N . VAL A 1 240 ? -6.525 -24.552 6.206 1.00 31.79 238 VAL A N 1
ATOM 701 C CA . VAL A 1 240 ? -7.769 -23.803 6.040 1.00 40.35 238 VAL A CA 1
ATOM 702 C C . VAL A 1 240 ? -8.047 -22.901 7.245 1.00 44.20 238 VAL A C 1
ATOM 703 O O . VAL A 1 240 ? -8.709 -21.869 7.114 1.00 45.50 238 VAL A O 1
ATOM 707 N N . GLY A 1 241 ? -7.516 -23.271 8.407 1.00 37.58 239 GLY A N 1
ATOM 708 C CA . GLY A 1 241 ? -7.692 -22.471 9.604 1.00 45.21 239 GLY A CA 1
ATOM 709 C C . GLY A 1 241 ? -6.899 -21.174 9.579 1.00 42.84 239 GLY A C 1
ATOM 710 O O . GLY A 1 241 ? -7.127 -20.278 10.395 1.00 44.46 239 GLY A O 1
ATOM 711 N N . ASP A 1 242 ? -5.963 -21.071 8.641 1.00 38.21 240 ASP A N 1
ATOM 712 C CA . ASP A 1 242 ? -5.141 -19.873 8.517 1.00 41.60 240 ASP A CA 1
ATOM 713 C C . ASP A 1 242 ? -5.852 -18.767 7.745 1.00 35.45 240 ASP A C 1
ATOM 714 O O . ASP A 1 242 ? -5.343 -17.653 7.637 1.00 43.62 240 ASP A O 1
ATOM 719 N N . LEU A 1 243 ? -7.023 -19.076 7.199 1.00 37.06 241 LEU A N 1
ATOM 720 C CA . LEU A 1 243 ? -7.811 -18.072 6.499 1.00 40.14 241 LEU A CA 1
ATOM 721 C C . LEU A 1 243 ? -8.341 -17.027 7.471 1.00 33.99 241 LEU A C 1
ATOM 722 O O . LEU A 1 243 ? -8.908 -17.374 8.505 1.00 48.60 241 LEU A O 1
ATOM 727 N N . PRO A 1 244 ? -8.148 -15.740 7.149 1.00 41.45 242 PRO A N 1
ATOM 728 C CA . PRO A 1 244 ? -8.790 -14.670 7.920 1.00 43.26 242 PRO A CA 1
ATOM 729 C C . PRO A 1 244 ? -10.307 -14.763 7.796 1.00 36.03 242 PRO A C 1
ATOM 730 O O . PRO A 1 244 ? -10.797 -15.375 6.850 1.00 35.68 242 PRO A O 1
ATOM 734 N N . LEU A 1 245 ? -11.032 -14.163 8.734 1.00 39.03 243 LEU A N 1
ATOM 735 C CA . LEU A 1 245 ? -12.490 -14.229 8.738 1.00 37.21 243 LEU A CA 1
ATOM 736 C C . LEU A 1 245 ? -13.104 -13.798 7.402 1.00 40.08 243 LEU A C 1
ATOM 737 O O . LEU A 1 245 ? -13.974 -14.487 6.868 1.00 35.01 243 LEU A O 1
ATOM 742 N N . TYR A 1 246 ? -12.638 -12.677 6.856 1.00 36.17 244 TYR A N 1
ATOM 743 C CA . TYR A 1 246 ? -13.171 -12.164 5.593 1.00 36.73 244 TYR A CA 1
ATOM 744 C C . TYR A 1 246 ? -13.028 -13.168 4.451 1.00 38.24 244 TYR A C 1
ATOM 745 O O . TYR A 1 246 ? -13.943 -13.340 3.646 1.00 38.78 244 TYR A O 1
ATOM 754 N N . GLN A 1 247 ? -11.877 -13.826 4.379 1.00 35.82 245 GLN A N 1
ATOM 755 C CA . GLN A 1 247 ? -11.645 -14.824 3.343 1.00 32.64 245 GLN A CA 1
ATOM 756 C C . GLN A 1 247 ? -12.493 -16.069 3.589 1.00 37.84 245 GLN A C 1
ATOM 757 O O . GLN A 1 247 ? -12.947 -16.715 2.643 1.00 38.35 245 GLN A O 1
ATOM 763 N N . GLN A 1 248 ? -12.713 -16.397 4.860 1.00 30.46 246 GLN A N 1
ATOM 764 C CA . GLN A 1 248 ? -13.608 -17.493 5.213 1.00 33.32 246 GLN A CA 1
ATOM 765 C C . GLN A 1 248 ? -15.006 -17.232 4.654 1.00 35.77 246 GLN A C 1
ATOM 766 O O . GLN A 1 248 ? -15.648 -18.139 4.125 1.00 37.39 246 GLN A O 1
ATOM 772 N N . VAL A 1 249 ? -15.463 -15.986 4.761 1.00 33.71 247 VAL A N 1
ATOM 773 C CA . VAL A 1 249 ? -16.767 -15.597 4.231 1.00 33.99 247 VAL A CA 1
ATOM 774 C C . VAL A 1 249 ? -16.828 -15.748 2.713 1.00 39.59 247 VAL A C 1
ATOM 775 O O . VAL A 1 249 ? -17.777 -16.319 2.178 1.00 43.06 247 VAL A O 1
ATOM 779 N N . LYS A 1 250 ? -15.809 -15.239 2.025 1.00 40.41 248 LYS A N 1
ATOM 780 C CA . LYS A 1 250 ? -15.744 -15.329 0.568 1.00 40.68 248 LYS A CA 1
ATOM 781 C C . LYS A 1 250 ? -15.796 -16.782 0.107 1.00 33.26 248 LYS A C 1
ATOM 782 O O . LYS A 1 250 ? -16.519 -17.123 -0.824 1.00 38.25 248 LYS A O 1
ATOM 788 N N . LEU A 1 251 ? -15.025 -17.630 0.776 1.00 43.63 249 LEU A N 1
ATOM 789 C CA . LEU A 1 251 ? -15.043 -19.063 0.519 1.00 38.90 249 LEU A CA 1
ATOM 790 C C . LEU A 1 251 ? -16.445 -19.641 0.713 1.00 40.81 249 LEU A C 1
ATOM 791 O O . LEU A 1 251 ? -16.946 -20.372 -0.145 1.00 39.39 249 LEU A O 1
ATOM 796 N N . LEU A 1 252 ? -17.074 -19.307 1.835 1.00 37.61 250 LEU A N 1
ATOM 797 C CA . LEU A 1 252 ? -18.412 -19.810 2.131 1.00 43.69 250 LEU A CA 1
ATOM 798 C C . LEU A 1 252 ? -19.416 -19.417 1.053 1.00 41.26 250 LEU A C 1
ATOM 799 O O . LEU A 1 252 ? -20.207 -20.250 0.609 1.00 39.91 250 LEU A O 1
ATOM 804 N N . ARG A 1 253 ? -19.377 -18.156 0.627 1.00 36.93 251 ARG A N 1
ATOM 805 C CA . ARG A 1 253 ? -20.275 -17.674 -0.421 1.00 39.94 251 ARG A CA 1
ATOM 806 C C . ARG A 1 253 ? -20.121 -18.476 -1.711 1.00 46.11 251 ARG A C 1
ATOM 807 O O . ARG A 1 253 ? -21.098 -18.758 -2.396 1.00 47.40 251 ARG A O 1
ATOM 815 N N . VAL A 1 254 ? -18.889 -18.839 -2.042 1.00 39.22 252 VAL A N 1
ATOM 816 C CA . VAL A 1 254 ? -18.641 -19.626 -3.240 1.00 40.87 252 VAL A CA 1
ATOM 817 C C . VAL A 1 254 ? -19.248 -21.015 -3.092 1.00 40.17 252 VAL A C 1
ATOM 818 O O . VAL A 1 254 ? -19.919 -21.505 -3.997 1.00 49.13 252 VAL A O 1
ATOM 822 N N . LEU A 1 255 ? -19.025 -21.635 -1.937 1.00 43.52 253 LEU A N 1
ATOM 823 C CA . LEU A 1 255 ? -19.585 -22.952 -1.651 1.00 40.95 253 LEU A CA 1
ATOM 824 C C . LEU A 1 255 ? -21.111 -22.919 -1.654 1.00 46.61 253 LEU A C 1
ATOM 825 O O . LEU A 1 255 ? -21.757 -23.883 -2.059 1.00 49.77 253 LEU A O 1
ATOM 830 N N . GLU A 1 256 ? -21.680 -21.806 -1.203 1.00 39.20 254 GLU A N 1
ATOM 831 C CA . GLU A 1 256 ? -23.132 -21.671 -1.132 1.00 48.05 254 GLU A CA 1
ATOM 832 C C . GLU A 1 256 ? -23.747 -21.290 -2.474 1.00 52.44 254 GLU A C 1
ATOM 833 O O . GLU A 1 256 ? -24.791 -21.815 -2.855 1.00 54.92 254 GLU A O 1
ATOM 839 N N . ASP A 1 257 ? -23.106 -20.373 -3.188 1.00 42.86 255 ASP A N 1
ATOM 840 C CA . ASP A 1 257 ? -23.698 -19.842 -4.408 1.00 50.01 255 ASP A CA 1
ATOM 841 C C . ASP A 1 257 ? -23.248 -20.608 -5.646 1.00 51.34 255 ASP A C 1
ATOM 842 O O . ASP A 1 257 ? -23.881 -20.521 -6.698 1.00 54.84 255 ASP A O 1
ATOM 847 N N . GLY A 1 258 ? -22.158 -21.358 -5.514 1.00 50.89 256 GLY A N 1
ATOM 848 C CA . GLY A 1 258 ? -21.654 -22.162 -6.611 1.00 46.14 256 GLY A CA 1
ATOM 849 C C . GLY A 1 258 ? -21.252 -21.326 -7.807 1.00 48.98 256 GLY A C 1
ATOM 850 O O . GLY A 1 258 ? -21.404 -21.752 -8.951 1.00 50.02 256 GLY A O 1
ATOM 851 N N . ALA A 1 259 ? -20.744 -20.128 -7.538 1.00 47.12 257 ALA A N 1
ATOM 852 C CA . ALA A 1 259 ? -20.330 -19.213 -8.594 1.00 45.35 257 ALA A CA 1
ATOM 853 C C . ALA A 1 259 ? -19.153 -18.355 -8.149 1.00 49.26 257 ALA A C 1
ATOM 854 O O . ALA A 1 259 ? -18.924 -18.164 -6.953 1.00 45.63 257 ALA A O 1
ATOM 856 N N . VAL A 1 260 ? -18.448 -17.780 -9.126 1.00 52.16 258 VAL A N 1
ATOM 857 C CA . VAL A 1 260 ? -17.248 -16.944 -8.833 1.00 54.69 258 VAL A CA 1
ATOM 858 C C . VAL A 1 260 ? -17.302 -15.677 -9.684 1.00 55.61 258 VAL A C 1
ATOM 859 O O . VAL A 1 260 ? -17.608 -15.782 -10.866 1.00 47.56 258 VAL A O 1
ATOM 863 N N . LEU A 1 261 ? -17.048 -14.521 -9.078 1.00 50.56 259 LEU A N 1
ATOM 864 C CA . LEU A 1 261 ? -16.959 -13.277 -9.875 1.00 49.66 259 LEU A CA 1
ATOM 865 C C . LEU A 1 261 ? -15.487 -12.889 -10.011 1.00 55.05 259 LEU A C 1
ATOM 866 O O . LEU A 1 261 ? -14.876 -12.541 -8.999 1.00 52.57 259 LEU A O 1
ATOM 871 N N . ARG A 1 262 ? -14.943 -12.988 -11.221 1.00 48.85 260 ARG A N 1
ATOM 872 C CA . ARG A 1 262 ? -13.549 -12.557 -11.462 1.00 51.40 260 ARG A CA 1
ATOM 873 C C . ARG A 1 262 ? -13.465 -11.052 -11.227 1.00 60.08 260 ARG A C 1
ATOM 874 O O . ARG A 1 262 ? -14.458 -10.355 -11.452 1.00 57.43 260 ARG A O 1
ATOM 882 N N . VAL A 1 263 ? -12.304 -10.583 -10.792 1.00 66.36 261 VAL A N 1
ATOM 883 C CA . VAL A 1 263 ? -12.113 -9.122 -10.594 1.00 61.64 261 VAL A CA 1
ATOM 884 C C . VAL A 1 263 ? -12.209 -8.435 -11.955 1.00 69.70 261 VAL A C 1
ATOM 885 O O . VAL A 1 263 ? -11.396 -8.747 -12.826 1.00 68.95 261 VAL A O 1
ATOM 889 N N . GLY A 1 264 ? -13.187 -7.549 -12.120 1.00 74.32 262 GLY A N 1
ATOM 890 C CA . GLY A 1 264 ? -13.325 -6.795 -13.376 1.00 72.17 262 GLY A CA 1
ATOM 891 C C . GLY A 1 264 ? -14.481 -7.299 -14.206 1.00 71.46 262 GLY A C 1
ATOM 892 O O . GLY A 1 264 ? -14.747 -6.716 -15.263 1.00 70.07 262 GLY A O 1
ATOM 893 N N . ALA A 1 265 ? -15.136 -8.357 -13.743 1.00 65.78 263 ALA A N 1
ATOM 894 C CA . ALA A 1 265 ? -16.224 -8.944 -14.543 1.00 73.28 263 ALA A CA 1
ATOM 895 C C . ALA A 1 265 ? -17.563 -8.402 -14.066 1.00 74.39 263 ALA A C 1
ATOM 896 O O . ALA A 1 265 ? -17.620 -7.824 -12.970 1.00 63.93 263 ALA A O 1
ATOM 898 N N . THR A 1 266 ? -18.598 -8.588 -14.875 1.00 75.40 264 THR A N 1
ATOM 899 C CA . THR A 1 266 ? -19.961 -8.175 -14.464 1.00 87.04 264 THR A CA 1
ATOM 900 C C . THR A 1 266 ? -20.808 -9.441 -14.397 1.00 87.32 264 THR A C 1
ATOM 901 O O . THR A 1 266 ? -21.872 -9.412 -13.757 1.00 90.04 264 THR A O 1
ATOM 905 N N . ALA A 1 267 ? -20.328 -10.509 -15.032 1.00 84.18 265 ALA A N 1
ATOM 906 C CA . ALA A 1 267 ? -21.064 -11.787 -14.984 1.00 74.19 265 ALA A CA 1
ATOM 907 C C . ALA A 1 267 ? -20.318 -12.816 -14.139 1.00 65.00 265 ALA A C 1
ATOM 908 O O . ALA A 1 267 ? -19.139 -13.061 -14.421 1.00 64.82 265 ALA A O 1
ATOM 910 N N . PRO A 1 268 ? -20.958 -13.433 -13.128 1.00 60.53 266 PRO A N 1
ATOM 911 C CA . PRO A 1 268 ? -20.320 -14.521 -12.394 1.00 56.54 266 PRO A CA 1
ATOM 912 C C . PRO A 1 268 ? -20.233 -15.813 -13.224 1.00 55.18 266 PRO A C 1
ATOM 913 O O . PRO A 1 268 ? -21.065 -16.013 -14.073 1.00 64.07 266 PRO A O 1
ATOM 917 N N . VAL A 1 269 ? -19.220 -16.641 -12.973 1.00 54.87 267 VAL A N 1
ATOM 918 C CA . VAL A 1 269 ? -19.051 -17.935 -13.700 1.00 58.94 267 VAL A CA 1
ATOM 919 C C . VAL A 1 269 ? -19.346 -19.104 -12.747 1.00 50.59 267 VAL A C 1
ATOM 920 O O . VAL A 1 269 ? -18.802 -19.102 -11.642 1.00 54.44 267 VAL A O 1
ATOM 924 N N . LYS A 1 270 ? -20.200 -20.045 -13.155 1.00 53.09 268 LYS A N 1
ATOM 925 C CA . LYS A 1 270 ? -20.537 -21.205 -12.341 1.00 52.83 268 LYS A CA 1
ATOM 926 C C . LYS A 1 270 ? -19.335 -22.130 -12.195 1.00 51.95 268 LYS A C 1
ATOM 927 O O . LYS A 1 270 ? -18.641 -22.418 -13.169 1.00 55.15 268 LYS A O 1
ATOM 933 N N . VAL A 1 271 ? -19.089 -22.587 -10.973 1.00 49.21 269 VAL A N 1
ATOM 934 C CA . VAL A 1 271 ? -18.021 -23.548 -10.723 1.00 57.47 269 VAL A CA 1
ATOM 935 C C . VAL A 1 271 ? -18.532 -24.734 -9.918 1.00 60.81 269 VAL A C 1
ATOM 936 O O . VAL A 1 271 ? -19.384 -24.585 -9.042 1.00 58.56 269 VAL A O 1
ATOM 940 N N . ASP A 1 272 ? -18.010 -25.914 -10.230 1.00 51.67 270 ASP A N 1
ATOM 941 C CA . ASP A 1 272 ? -18.339 -27.114 -9.478 1.00 53.57 270 ASP A CA 1
ATOM 942 C C . ASP A 1 272 ? -17.085 -27.941 -9.220 1.00 50.11 270 ASP A C 1
ATOM 943 O O . ASP A 1 272 ? -16.481 -28.475 -10.151 1.00 50.41 270 ASP A O 1
ATOM 948 N N . PHE A 1 273 ? -16.700 -28.036 -7.951 1.00 49.75 271 PHE A N 1
ATOM 949 C CA . PHE A 1 273 ? -15.517 -28.791 -7.556 1.00 50.83 271 PHE A CA 1
ATOM 950 C C . PHE A 1 273 ? -15.783 -29.595 -6.290 1.00 53.34 271 PHE A C 1
ATOM 951 O O . PHE A 1 273 ? -16.627 -29.218 -5.475 1.00 48.57 271 PHE A O 1
ATOM 959 N N . ARG A 1 274 ? -15.003 -30.660 -6.133 1.00 51.83 272 ARG A N 1
ATOM 960 C CA . ARG A 1 274 ? -15.055 -31.419 -4.867 1.00 49.48 272 ARG A CA 1
ATOM 961 C C . ARG A 1 274 ? -14.125 -30.674 -3.913 1.00 41.91 272 ARG A C 1
ATOM 962 O O . ARG A 1 274 ? -13.031 -30.304 -4.330 1.00 42.51 272 ARG A O 1
ATOM 970 N N . LEU A 1 275 ? -14.583 -30.437 -2.696 1.00 37.99 273 LEU A N 1
ATOM 971 C CA . LEU A 1 275 ? -13.773 -29.721 -1.726 1.00 45.16 273 LEU A CA 1
ATOM 972 C C . LEU A 1 275 ? -13.143 -30.652 -0.707 1.00 41.38 273 LEU A C 1
ATOM 973 O O . LEU A 1 275 ? -13.832 -31.418 -0.032 1.00 34.94 273 LEU A O 1
ATOM 978 N N . VAL A 1 276 ? -11.821 -30.578 -0.603 1.00 40.30 274 VAL A N 1
ATOM 979 C CA . VAL A 1 276 ? -11.100 -31.241 0.470 1.00 36.09 274 VAL A CA 1
ATOM 980 C C . VAL A 1 276 ? -10.296 -30.194 1.225 1.00 41.26 274 VAL A C 1
ATOM 981 O O . VAL A 1 276 ? -9.382 -29.590 0.668 1.00 36.70 274 VAL A O 1
ATOM 985 N N . ALA A 1 277 ? -10.655 -29.966 2.482 1.00 33.93 275 ALA A N 1
ATOM 986 C CA . ALA A 1 277 ? -9.930 -29.026 3.324 1.00 34.31 275 ALA A CA 1
ATOM 987 C C . ALA A 1 277 ? -9.090 -29.791 4.336 1.00 39.11 275 ALA A C 1
ATOM 988 O O . ALA A 1 277 ? -9.414 -30.925 4.684 1.00 43.17 275 ALA A O 1
ATOM 990 N N . ALA A 1 278 ? -8.010 -29.175 4.802 1.00 34.06 276 ALA A N 1
ATOM 991 C CA . ALA A 1 278 ? -7.128 -29.829 5.764 1.00 29.47 276 ALA A CA 1
ATOM 992 C C . ALA A 1 278 ? -6.641 -28.856 6.832 1.00 36.62 276 ALA A C 1
ATOM 993 O O . ALA A 1 278 ? -6.537 -27.652 6.590 1.00 38.90 276 ALA A O 1
ATOM 995 N N . SER A 1 279 ? -6.342 -29.391 8.012 1.00 40.23 277 SER A N 1
ATOM 996 C CA . SER A 1 279 ? -5.879 -28.580 9.131 1.00 44.66 277 SER A CA 1
ATOM 997 C C . SER A 1 279 ? -5.098 -29.421 10.134 1.00 46.62 277 SER A C 1
ATOM 998 O O . SER A 1 279 ? -5.359 -30.617 10.289 1.00 40.75 277 SER A O 1
ATOM 1001 N N . ASN A 1 280 ? -4.138 -28.795 10.809 1.00 39.44 278 ASN A N 1
ATOM 1002 C CA . ASN A 1 280 ? -3.441 -29.447 11.910 1.00 37.22 278 ASN A CA 1
ATOM 1003 C C . ASN A 1 280 ? -3.893 -28.873 13.250 1.00 45.58 278 ASN A C 1
ATOM 1004 O O . ASN A 1 280 ? -3.273 -29.123 14.283 1.00 51.04 278 ASN A O 1
ATOM 1009 N N . LYS A 1 281 ? -4.971 -28.093 13.214 1.00 40.06 279 LYS A N 1
ATOM 1010 C CA . LYS A 1 281 ? -5.505 -27.444 14.409 1.00 45.33 279 LYS A CA 1
ATOM 1011 C C . LYS A 1 281 ? -6.827 -28.074 14.834 1.00 48.49 279 LYS A C 1
ATOM 1012 O O . LYS A 1 281 ? -7.457 -28.792 14.058 1.00 49.84 279 LYS A O 1
ATOM 1018 N N . LYS A 1 282 ? -7.243 -27.797 16.066 1.00 52.85 280 LYS A N 1
ATOM 1019 C CA . LYS A 1 282 ? -8.565 -28.198 16.534 1.00 50.06 280 LYS A CA 1
ATOM 1020 C C . LYS A 1 282 ? -9.583 -27.151 16.116 1.00 45.82 280 LYS A C 1
ATOM 1021 O O . LYS A 1 282 ? -9.840 -26.197 16.851 1.00 47.80 280 LYS A O 1
ATOM 1027 N N . LEU A 1 283 ? -10.151 -27.329 14.927 1.00 38.91 281 LEU A N 1
ATOM 1028 C CA . LEU A 1 283 ? -11.099 -26.370 14.363 1.00 42.62 281 LEU A CA 1
ATOM 1029 C C . LEU A 1 283 ? -12.293 -26.019 15.267 1.00 52.13 281 LEU A C 1
ATOM 1030 O O . LEU A 1 283 ? -12.663 -24.845 15.343 1.00 50.32 281 LEU A O 1
ATOM 1035 N N . PRO A 1 284 ? -12.902 -27.015 15.951 1.00 49.16 282 PRO A N 1
ATOM 1036 C CA . PRO A 1 284 ? -13.999 -26.627 16.851 1.00 46.20 282 PRO A CA 1
ATOM 1037 C C . PRO A 1 284 ? -13.569 -25.644 17.938 1.00 55.50 282 PRO A C 1
ATOM 1038 O O . PRO A 1 284 ? -14.342 -24.753 18.285 1.00 50.14 282 PRO A O 1
ATOM 1042 N N . GLN A 1 285 ? -12.358 -25.804 18.457 1.00 43.32 283 GLN A N 1
ATOM 1043 C CA . GLN A 1 285 ? -11.849 -24.859 19.477 1.00 55.16 283 GLN A CA 1
ATOM 1044 C C . GLN A 1 285 ? -11.736 -23.477 18.838 1.00 52.82 283 GLN A C 1
ATOM 1045 O O . GLN A 1 285 ? -12.117 -22.507 19.491 1.00 57.28 283 GLN A O 1
ATOM 1051 N N . LEU A 1 286 ? -11.242 -23.410 17.605 1.00 48.00 284 LEU A N 1
ATOM 1052 C CA . LEU A 1 286 ? -11.084 -22.136 16.916 1.00 41.08 284 LEU A CA 1
ATOM 1053 C C . LEU A 1 286 ? -12.434 -21.463 16.663 1.00 48.16 284 LEU A C 1
ATOM 1054 O O . LEU A 1 286 ? -12.535 -20.235 16.675 1.00 46.41 284 LEU A O 1
ATOM 1059 N N . VAL A 1 287 ? -13.467 -22.270 16.437 1.00 49.38 285 VAL A N 1
ATOM 1060 C CA . VAL A 1 287 ? -14.819 -21.745 16.270 1.00 46.19 285 VAL A CA 1
ATOM 1061 C C . VAL A 1 287 ? -15.319 -21.139 17.573 1.00 50.73 285 VAL A C 1
ATOM 1062 O O . VAL A 1 287 ? -15.853 -20.032 17.587 1.00 59.36 285 VAL A O 1
ATOM 1066 N N . LYS A 1 288 ? -15.134 -21.868 18.670 1.00 48.96 286 LYS A N 1
ATOM 1067 C CA . LYS A 1 288 ? -15.536 -21.386 19.987 1.00 56.04 286 LYS A CA 1
ATOM 1068 C C . LYS A 1 288 ? -14.788 -20.109 20.353 1.00 54.61 286 LYS A C 1
ATOM 1069 O O . LYS A 1 288 ? -15.305 -19.258 21.073 1.00 62.85 286 LYS A O 1
ATOM 1075 N N . GLU A 1 289 ? -13.568 -19.981 19.842 1.00 53.46 287 GLU A N 1
ATOM 1076 C CA . GLU A 1 289 ? -12.717 -18.849 20.172 1.00 58.77 287 GLU A CA 1
ATOM 1077 C C . GLU A 1 289 ? -12.980 -17.655 19.256 1.00 61.79 287 GLU A C 1
ATOM 1078 O O . GLU A 1 289 ? -12.444 -16.567 19.467 1.00 53.29 287 GLU A O 1
ATOM 1084 N N . GLY A 1 290 ? -13.809 -17.865 18.239 1.00 62.26 288 GLY A N 1
ATOM 1085 C CA . GLY A 1 290 ? -14.160 -16.806 17.308 1.00 54.53 288 GLY A CA 1
ATOM 1086 C C . GLY A 1 290 ? -13.150 -16.621 16.191 1.00 57.43 288 GLY A C 1
ATOM 1087 O O . GLY A 1 290 ? -13.214 -15.646 15.439 1.00 53.63 288 GLY A O 1
ATOM 1088 N N . LEU A 1 291 ? -12.218 -17.563 16.074 1.00 48.22 289 LEU A N 1
ATOM 1089 C CA . LEU A 1 291 ? -11.160 -17.470 15.077 1.00 46.79 289 LEU A CA 1
ATOM 1090 C C . LEU A 1 291 ? -11.551 -18.149 13.772 1.00 42.50 289 LEU A C 1
ATOM 1091 O O . LEU A 1 291 ? -10.919 -17.943 12.742 1.00 40.91 289 LEU A O 1
ATOM 1096 N N . PHE A 1 292 ? -12.602 -18.959 13.822 1.00 36.75 290 PHE A N 1
ATOM 1097 C CA . PHE A 1 292 ? -13.091 -19.652 12.637 1.00 38.95 290 PHE A CA 1
ATOM 1098 C C . PHE A 1 292 ? -14.617 -19.631 12.633 1.00 38.86 290 PHE A C 1
ATOM 1099 O O . PHE A 1 292 ? -15.250 -19.904 13.653 1.00 46.91 290 PHE A O 1
ATOM 1107 N N . ARG A 1 293 ? -15.207 -19.291 11.491 1.00 31.51 291 ARG A N 1
ATOM 1108 C CA . ARG A 1 293 ? -16.656 -19.151 11.402 1.00 33.46 291 ARG A CA 1
ATOM 1109 C C . ARG A 1 293 ? -17.370 -20.490 11.533 1.00 31.42 291 ARG A C 1
ATOM 1110 O O . ARG A 1 293 ? -16.988 -21.477 10.905 1.00 36.70 291 ARG A O 1
ATOM 1118 N N . ALA A 1 294 ? -18.412 -20.508 12.356 1.00 35.41 292 ALA A N 1
ATOM 1119 C CA . ALA A 1 294 ? -19.194 -21.712 12.586 1.00 38.78 292 ALA A CA 1
ATOM 1120 C C . ALA A 1 294 ? -19.826 -22.218 11.294 1.00 41.00 292 ALA A C 1
ATOM 1121 O O . ALA A 1 294 ? -19.761 -23.409 10.988 1.00 40.44 292 ALA A O 1
ATOM 1123 N N . ASP A 1 295 ? -20.429 -21.308 10.534 1.00 37.95 293 ASP A N 1
ATOM 1124 C CA . ASP A 1 295 ? -21.138 -21.697 9.322 1.00 41.08 293 ASP A CA 1
ATOM 1125 C C . ASP A 1 295 ? -20.200 -22.346 8.311 1.00 38.90 293 ASP A C 1
ATOM 1126 O O . ASP A 1 295 ? -20.569 -23.322 7.658 1.00 38.26 293 ASP A O 1
ATOM 1131 N N . LEU A 1 296 ? -18.987 -21.817 8.193 1.00 32.85 294 LEU A N 1
ATOM 1132 C CA . LEU A 1 296 ? -18.000 -22.409 7.298 1.00 34.14 294 LEU A CA 1
ATOM 1133 C C . LEU A 1 296 ? -17.592 -23.796 7.783 1.00 34.72 294 LEU A C 1
ATOM 1134 O O . LEU A 1 296 ? -17.471 -24.730 6.990 1.00 37.65 294 LEU A O 1
ATOM 1139 N N . TYR A 1 297 ? -17.383 -23.924 9.089 1.00 33.61 295 TYR A N 1
ATOM 1140 C CA . TYR A 1 297 ? -16.999 -25.203 9.674 1.00 34.90 295 TYR A CA 1
ATOM 1141 C C 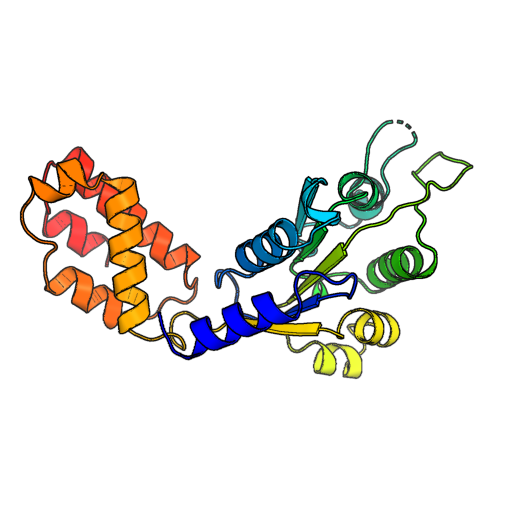. TYR A 1 297 ? -18.059 -26.264 9.418 1.00 39.67 295 TYR A C 1
ATOM 1142 O O . TYR A 1 297 ? -17.754 -27.360 8.952 1.00 35.82 295 TYR A O 1
ATOM 1151 N N . TYR A 1 298 ? -19.308 -25.923 9.721 1.00 36.74 296 TYR A N 1
ATOM 1152 C CA . TYR A 1 298 ? -20.417 -26.858 9.580 1.00 33.25 296 TYR A CA 1
ATOM 1153 C C . TYR A 1 298 ? -20.638 -27.284 8.132 1.00 39.87 296 TYR A C 1
ATOM 1154 O O . TYR A 1 298 ? -21.165 -28.362 7.872 1.00 44.77 296 TYR A O 1
ATOM 1163 N N . ARG A 1 299 ? -20.237 -26.439 7.189 1.00 37.69 297 ARG A N 1
ATOM 1164 C CA . ARG A 1 299 ? -20.323 -26.801 5.781 1.00 47.46 297 ARG A CA 1
ATOM 1165 C C . ARG A 1 299 ? -19.123 -27.653 5.372 1.00 46.85 297 ARG A C 1
ATOM 1166 O O . ARG A 1 299 ? -19.233 -28.517 4.503 1.00 40.11 297 ARG A O 1
ATOM 1174 N N . LEU A 1 300 ? -17.985 -27.413 6.021 1.00 30.72 298 LEU A N 1
ATOM 1175 C CA . LEU A 1 300 ? -16.743 -28.118 5.713 1.00 37.85 298 LEU A CA 1
ATOM 1176 C C . LEU A 1 300 ? -16.662 -29.501 6.361 1.00 36.91 298 LEU A C 1
ATOM 1177 O O . LEU A 1 300 ? -16.344 -30.492 5.699 1.00 42.27 298 LEU A O 1
ATOM 1182 N N . ALA A 1 301 ? -16.953 -29.554 7.656 1.00 34.05 299 ALA A N 1
ATOM 1183 C CA . ALA A 1 301 ? -16.727 -30.751 8.459 1.00 42.11 299 ALA A CA 1
ATOM 1184 C C . ALA A 1 301 ? -17.843 -31.789 8.340 1.00 47.99 299 ALA A C 1
ATOM 1185 O O . ALA A 1 301 ? -18.544 -32.069 9.314 1.00 43.82 299 ALA A O 1
ATOM 1187 N N . VAL A 1 302 ? -18.001 -32.371 7.155 1.00 38.52 300 VAL A N 1
ATOM 1188 C CA . VAL A 1 302 ? -18.972 -33.445 6.981 1.00 32.67 300 VAL A CA 1
ATOM 1189 C C . VAL A 1 302 ? -18.258 -34.799 7.001 1.00 42.69 300 VAL A C 1
ATOM 1190 O O . VAL A 1 302 ? -18.360 -35.546 7.976 1.00 49.38 300 VAL A O 1
ATOM 1194 N N . ILE A 1 303 ? -17.539 -35.118 5.932 1.00 39.35 301 ILE A N 1
ATOM 1195 C CA . ILE A 1 303 ? -16.668 -36.287 5.955 1.00 42.10 301 ILE A CA 1
ATOM 1196 C C . ILE A 1 303 ? -15.346 -35.895 6.597 1.00 40.04 301 ILE A C 1
ATOM 1197 O O . ILE A 1 303 ? -14.652 -35.001 6.114 1.00 42.12 301 ILE A O 1
ATOM 1202 N N . GLU A 1 304 ? -15.006 -36.555 7.696 1.00 41.67 302 GLU A N 1
ATOM 1203 C CA . GLU A 1 304 ? -13.782 -36.230 8.408 1.00 47.59 302 GLU A CA 1
ATOM 1204 C C . GLU A 1 304 ? -12.855 -37.430 8.476 1.00 46.26 302 GLU A C 1
ATOM 1205 O O . GLU A 1 304 ? -13.259 -38.513 8.884 1.00 49.38 302 GLU A O 1
ATOM 1211 N N . LEU A 1 305 ? -11.610 -37.225 8.068 1.00 43.78 303 LEU A N 1
ATOM 1212 C CA . LEU A 1 305 ? -10.608 -38.275 8.109 1.00 44.29 303 LEU A CA 1
ATOM 1213 C C . LEU A 1 305 ? -9.392 -37.808 8.899 1.00 50.69 303 LEU A C 1
ATOM 1214 O O . LEU A 1 305 ? -8.894 -36.701 8.697 1.00 45.85 303 LEU A O 1
ATOM 1219 N N . SER A 1 306 ? -8.932 -38.651 9.814 1.00 47.89 304 SER A N 1
ATOM 1220 C CA . SER A 1 306 ? -7.742 -38.355 10.600 1.00 49.09 304 SER A CA 1
ATOM 1221 C C . SER A 1 306 ? -6.562 -39.166 10.090 1.00 49.20 304 SER A C 1
ATOM 1222 O O . SER A 1 306 ? -6.612 -40.394 10.042 1.00 46.17 304 SER A O 1
ATOM 1225 N N . ILE A 1 307 ? -5.500 -38.469 9.707 1.00 42.67 305 ILE A N 1
ATOM 1226 C CA . ILE A 1 307 ? -4.307 -39.121 9.193 1.00 48.55 305 ILE A CA 1
ATOM 1227 C C . ILE A 1 307 ? -3.237 -39.180 10.275 1.00 46.88 305 ILE A C 1
ATOM 1228 O O . ILE A 1 307 ? -2.753 -38.146 10.739 1.00 47.37 305 ILE A O 1
ATOM 1233 N N . PRO A 1 308 ? -2.864 -40.402 10.678 1.00 46.02 306 PRO A N 1
ATOM 1234 C CA . PRO A 1 308 ? -1.967 -40.622 11.815 1.00 39.47 306 PRO A CA 1
ATOM 1235 C C . PRO A 1 308 ? -0.541 -40.167 11.534 1.00 48.12 306 PRO A C 1
ATOM 1236 O O . PRO A 1 308 ? -0.047 -40.325 10.416 1.00 48.21 306 PRO A O 1
ATOM 1240 N N . SER A 1 309 ? 0.107 -39.614 12.554 1.00 46.61 307 SER A N 1
ATOM 1241 C CA . SER A 1 309 ? 1.501 -39.209 12.461 1.00 49.95 307 SER A CA 1
ATOM 1242 C C . SER A 1 309 ? 2.397 -40.422 12.263 1.00 54.02 307 SER A C 1
ATOM 1243 O O . SER A 1 309 ? 1.941 -41.561 12.346 1.00 49.34 307 SER A O 1
ATOM 1246 N N . LEU A 1 310 ? 3.678 -40.177 12.009 1.00 47.30 308 LEU A N 1
ATOM 1247 C CA . LEU A 1 310 ? 4.629 -41.272 11.875 1.00 46.12 308 LEU A CA 1
ATOM 1248 C C . LEU A 1 310 ? 4.757 -42.051 13.180 1.00 53.68 308 LEU A C 1
ATOM 1249 O O . LEU A 1 310 ? 4.836 -43.281 13.172 1.00 51.54 308 LEU A O 1
ATOM 1254 N N . GLU A 1 311 ? 4.768 -41.335 14.300 1.00 48.52 309 GLU A N 1
ATOM 1255 C CA . GLU A 1 311 ? 4.926 -41.974 15.599 1.00 52.49 309 GLU A CA 1
ATOM 1256 C C . GLU A 1 311 ? 3.725 -42.858 15.920 1.00 55.71 309 GLU A C 1
ATOM 1257 O O . GLU A 1 311 ? 3.869 -43.913 16.535 1.00 57.58 309 GLU A O 1
ATOM 1263 N N . GLU A 1 312 ? 2.542 -42.427 15.492 1.00 52.76 310 GLU A N 1
ATOM 1264 C CA . GLU A 1 312 ? 1.325 -43.200 15.702 1.00 53.67 310 GLU A CA 1
ATOM 1265 C C . GLU A 1 312 ? 1.284 -44.429 14.803 1.00 58.45 310 GLU A C 1
ATOM 1266 O O . GLU A 1 312 ? 0.711 -45.455 15.168 1.00 64.04 310 GLU A O 1
ATOM 1272 N N . ARG A 1 313 ? 1.899 -44.328 13.630 1.00 59.60 311 ARG A N 1
ATOM 1273 C CA . ARG A 1 313 ? 1.908 -45.442 12.689 1.00 52.90 311 ARG A CA 1
ATOM 1274 C C . ARG A 1 313 ? 2.861 -46.543 13.149 1.00 61.86 311 ARG A C 1
ATOM 1275 O O . ARG A 1 313 ? 2.617 -47.724 12.910 1.00 62.86 311 ARG A O 1
ATOM 1283 N N . GLY A 1 314 ? 3.943 -46.154 13.815 1.00 64.02 312 GLY A N 1
ATOM 1284 C CA . GLY A 1 314 ? 4.830 -47.117 14.440 1.00 61.58 312 GLY A CA 1
ATOM 1285 C C . GLY A 1 314 ? 6.101 -47.434 13.675 1.00 63.42 312 GLY A C 1
ATOM 1286 O O . GLY A 1 314 ? 6.262 -47.041 12.519 1.00 63.93 312 GLY A O 1
ATOM 1287 N N . ALA A 1 315 ? 6.999 -48.164 14.332 1.00 69.38 313 ALA A N 1
ATOM 1288 C CA . ALA A 1 315 ? 8.307 -48.492 13.775 1.00 72.87 313 ALA A CA 1
ATOM 1289 C C . ALA A 1 315 ? 8.205 -49.394 12.554 1.00 59.82 313 ALA A C 1
ATOM 1290 O O . ALA A 1 315 ? 9.014 -49.296 11.631 1.00 64.54 313 ALA A O 1
ATOM 1292 N N . VAL A 1 316 ? 7.213 -50.278 12.560 1.00 59.96 314 VAL A N 1
ATOM 1293 C CA . VAL A 1 316 ? 7.015 -51.210 11.457 1.00 67.35 314 VAL A CA 1
ATOM 1294 C C . VAL A 1 316 ? 6.696 -50.452 10.171 1.00 73.08 314 VAL A C 1
ATOM 1295 O O . VAL A 1 316 ? 7.206 -50.783 9.099 1.00 62.04 314 VAL A O 1
ATOM 1299 N N . ASP A 1 317 ? 5.867 -49.421 10.289 1.00 75.77 315 ASP A N 1
ATOM 1300 C CA . ASP A 1 317 ? 5.497 -48.611 9.137 1.00 69.54 315 ASP A CA 1
ATOM 1301 C C . ASP A 1 317 ? 6.634 -47.680 8.724 1.00 63.82 315 ASP A C 1
ATOM 1302 O O . ASP A 1 317 ? 6.830 -47.426 7.535 1.00 64.27 315 ASP A O 1
ATOM 1307 N N . LYS A 1 318 ? 7.375 -47.173 9.708 1.00 63.22 316 LYS A N 1
ATOM 1308 C CA . LYS A 1 318 ? 8.510 -46.284 9.453 1.00 51.70 316 LYS A CA 1
ATOM 1309 C C . LYS A 1 318 ? 9.550 -46.923 8.541 1.00 56.17 316 LYS A C 1
ATOM 1310 O O . LYS A 1 318 ? 9.960 -46.336 7.540 1.00 53.90 316 LYS A O 1
ATOM 1316 N N . ILE A 1 319 ? 9.977 -48.128 8.903 1.00 55.15 317 ILE A N 1
ATOM 1317 C CA . ILE A 1 319 ? 11.017 -48.837 8.171 1.00 52.78 317 ILE A CA 1
ATOM 1318 C C . ILE A 1 319 ? 10.561 -49.198 6.761 1.00 56.06 317 ILE A C 1
ATOM 1319 O O . ILE A 1 319 ? 11.313 -49.043 5.796 1.00 57.04 317 ILE A O 1
ATOM 1324 N N . ALA A 1 320 ? 9.323 -49.665 6.645 1.00 47.88 318 ALA A N 1
ATOM 1325 C CA . ALA A 1 320 ? 8.754 -50.022 5.350 1.00 50.37 318 ALA A CA 1
ATOM 1326 C C . ALA A 1 320 ? 8.695 -48.812 4.418 1.00 55.40 318 ALA A C 1
ATOM 1327 O O . ALA A 1 320 ? 8.899 -48.940 3.212 1.00 62.24 318 ALA A O 1
ATOM 1329 N N . LEU A 1 321 ? 8.417 -47.640 4.981 1.00 50.20 319 LEU A N 1
ATOM 1330 C CA . LEU A 1 321 ? 8.442 -46.401 4.212 1.00 52.40 319 LEU A CA 1
ATOM 1331 C C . LEU A 1 321 ? 9.865 -46.029 3.829 1.00 46.73 319 LEU A C 1
ATOM 1332 O O . LEU A 1 321 ? 10.142 -45.696 2.677 1.00 56.40 319 LEU A O 1
ATOM 1337 N N . PHE A 1 322 ? 10.760 -46.081 4.811 1.00 47.31 320 PHE A N 1
ATOM 1338 C CA . PHE A 1 322 ? 12.164 -45.747 4.606 1.00 51.95 320 PHE A CA 1
ATOM 1339 C C . PHE A 1 322 ? 12.791 -46.610 3.515 1.00 45.98 320 PHE A C 1
ATOM 1340 O O . PHE A 1 322 ? 13.377 -46.088 2.567 1.00 54.92 320 PHE A O 1
ATOM 1348 N N . LYS A 1 323 ? 12.651 -47.927 3.651 1.00 42.25 321 LYS A N 1
ATOM 1349 C CA . LYS A 1 323 ? 13.194 -48.868 2.674 1.00 52.57 321 LYS A CA 1
ATOM 1350 C C . LYS A 1 323 ? 12.596 -48.648 1.289 1.00 54.83 321 LYS A C 1
ATOM 1351 O O . LYS A 1 323 ? 13.293 -48.752 0.281 1.00 52.60 321 LYS A O 1
ATOM 1357 N N . SER A 1 324 ? 11.301 -48.353 1.252 1.00 50.09 322 SER A N 1
ATOM 1358 C CA . SER A 1 324 ? 10.609 -48.071 0.002 1.00 60.85 322 SER A CA 1
ATOM 1359 C C . SER A 1 324 ? 11.194 -46.841 -0.683 1.00 59.13 322 SER A C 1
ATOM 1360 O O . SER A 1 324 ?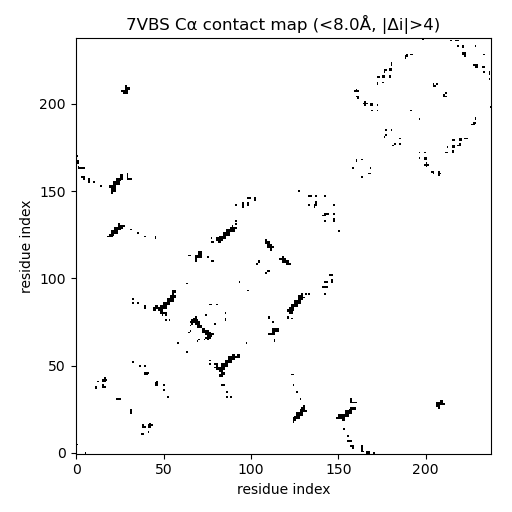 11.463 -46.856 -1.884 1.00 55.21 322 SER A O 1
ATOM 1363 N N . PHE A 1 325 ? 11.393 -45.779 0.091 1.00 57.59 323 PHE A N 1
ATOM 1364 C CA . PHE A 1 325 ? 11.932 -44.534 -0.441 1.00 49.96 323 PHE A CA 1
ATOM 1365 C C . PHE A 1 325 ? 13.371 -44.702 -0.916 1.00 52.42 323 PHE A C 1
ATOM 1366 O O . PHE A 1 325 ? 13.748 -44.198 -1.974 1.00 52.22 323 PHE A O 1
ATOM 1374 N N . VAL A 1 326 ? 14.177 -45.399 -0.122 1.00 50.34 324 VAL A N 1
ATOM 1375 C CA . VAL A 1 326 ? 15.575 -45.631 -0.472 1.00 53.17 324 VAL A CA 1
ATOM 1376 C C . VAL A 1 326 ? 15.678 -46.396 -1.789 1.00 58.45 324 VAL A C 1
ATOM 1377 O O . VAL A 1 326 ? 16.456 -46.031 -2.672 1.00 52.12 324 VAL A O 1
ATOM 1381 N N . ALA A 1 327 ? 14.872 -47.444 -1.918 1.00 55.43 325 ALA A N 1
ATOM 1382 C CA . ALA A 1 327 ? 14.822 -48.242 -3.138 1.00 59.23 325 ALA A CA 1
ATOM 1383 C C . ALA A 1 327 ? 14.471 -47.390 -4.357 1.00 59.55 325 ALA A C 1
ATOM 1384 O O . ALA A 1 327 ? 15.043 -47.567 -5.431 1.00 63.24 325 ALA A O 1
ATOM 1386 N N . GLN A 1 328 ? 13.535 -46.461 -4.183 1.00 58.07 326 GLN A N 1
ATOM 1387 C CA . GLN A 1 328 ? 13.149 -45.627 -5.316 1.00 61.73 326 GLN A CA 1
ATOM 1388 C C . GLN A 1 328 ? 14.262 -44.657 -5.716 1.00 52.71 326 GLN A C 1
ATOM 1389 O O . GLN A 1 328 ? 14.465 -44.385 -6.900 1.00 58.11 326 GLN A O 1
ATOM 1395 N N . VAL A 1 329 ? 15.066 -44.205 -4.759 1.00 55.12 327 VAL A N 1
ATOM 1396 C CA . VAL A 1 329 ? 16.166 -43.287 -5.045 1.00 57.48 327 VAL A CA 1
ATOM 1397 C C . VAL A 1 329 ? 17.361 -44.000 -5.667 1.00 58.72 327 VAL A C 1
ATOM 1398 O O . VAL A 1 329 ? 17.893 -43.573 -6.693 1.00 65.23 327 VAL A O 1
ATOM 1402 N N . VAL A 1 330 ? 17.798 -45.104 -5.047 1.00 54.03 328 VAL A N 1
ATOM 1403 C CA . VAL A 1 330 ? 19.019 -45.836 -5.511 1.00 48.86 328 VAL A CA 1
ATOM 1404 C C . VAL A 1 330 ? 18.692 -46.675 -6.737 1.00 60.35 328 VAL A C 1
ATOM 1405 O O . VAL A 1 330 ? 19.444 -46.623 -7.710 1.00 62.37 328 VAL A O 1
ATOM 1409 N N . GLY A 1 331 ? 17.464 -47.255 -6.760 1.00 68.32 329 GLY A N 1
ATOM 1410 C CA . GLY A 1 331 ? 17.113 -48.185 -7.818 1.00 69.10 329 GLY A CA 1
ATOM 1411 C C . GLY A 1 331 ? 17.212 -49.609 -7.298 1.00 66.24 329 GLY A C 1
ATOM 1412 O O . GLY A 1 331 ? 18.255 -50.029 -6.791 1.00 57.84 329 GLY A O 1
ATOM 1413 N N . GLU A 1 332 ? 16.124 -50.360 -7.429 1.00 65.83 330 GLU A N 1
ATOM 1414 C CA . GLU A 1 332 ? 16.051 -51.696 -6.854 1.00 65.83 330 GLU A CA 1
ATOM 1415 C C . GLU A 1 332 ? 17.046 -52.659 -7.502 1.00 61.30 330 GLU A C 1
ATOM 1416 O O . GLU A 1 332 ? 17.563 -53.557 -6.827 1.00 59.52 330 GLU A O 1
ATOM 1418 N N . GLU A 1 333 ? 17.329 -52.465 -8.789 1.00 63.64 331 GLU A N 1
ATOM 1419 C CA . GLU A 1 333 ? 18.313 -53.287 -9.476 1.00 65.79 331 GLU A CA 1
ATOM 1420 C C . GLU A 1 333 ? 19.699 -53.090 -8.865 1.00 59.79 331 GLU A C 1
ATOM 1421 O O . GLU A 1 333 ? 20.402 -54.058 -8.573 1.00 59.81 331 GLU A O 1
ATOM 1424 N N . ARG A 1 334 ? 20.088 -51.834 -8.673 1.00 61.99 332 ARG A N 1
ATOM 1425 C CA . ARG A 1 334 ? 21.390 -51.536 -8.092 1.00 56.22 332 ARG A CA 1
ATOM 1426 C C . ARG A 1 334 ? 21.424 -51.900 -6.615 1.00 51.67 332 ARG A C 1
ATOM 1427 O O . ARG A 1 334 ? 22.448 -52.350 -6.097 1.00 54.73 332 ARG A O 1
ATOM 1435 N N . LEU A 1 335 ? 20.296 -51.709 -5.943 1.00 58.10 333 LEU A N 1
ATOM 1436 C CA . LEU A 1 335 ? 20.180 -52.045 -4.531 1.00 58.01 333 LEU A CA 1
ATOM 1437 C C . LEU A 1 335 ? 20.417 -53.539 -4.311 1.00 69.77 333 LEU A C 1
ATOM 1438 O O . LEU A 1 335 ? 20.866 -53.954 -3.244 1.00 76.44 333 LEU A O 1
ATOM 1443 N N . ALA A 1 336 ? 20.122 -54.340 -5.331 1.00 60.70 334 ALA A N 1
ATOM 1444 C CA . ALA A 1 336 ? 20.312 -55.784 -5.257 1.00 62.78 334 ALA A CA 1
ATOM 1445 C C . ALA A 1 336 ? 21.783 -56.168 -5.405 1.00 64.72 334 ALA A C 1
ATOM 1446 O O . ALA A 1 336 ? 22.199 -57.232 -4.948 1.00 64.66 334 ALA A O 1
ATOM 1448 N N . GLU A 1 337 ? 22.564 -55.301 -6.042 1.00 65.55 335 GLU A N 1
ATOM 1449 C CA . GLU A 1 337 ? 23.980 -55.578 -6.271 1.00 61.70 335 GLU A CA 1
ATOM 1450 C C . GLU A 1 337 ? 24.842 -55.058 -5.128 1.00 58.06 335 GLU A C 1
ATOM 1451 O O . GLU A 1 337 ? 26.057 -55.264 -5.105 1.00 53.63 335 GLU A O 1
ATOM 1457 N N . LEU A 1 338 ? 24.201 -54.380 -4.185 1.00 61.15 336 LEU A N 1
ATOM 1458 C CA . LEU A 1 338 ? 24.879 -53.867 -3.006 1.00 57.09 336 LEU A CA 1
ATOM 1459 C C . LEU A 1 338 ? 24.683 -54.803 -1.825 1.00 61.32 336 LEU A C 1
ATOM 1460 O O . LEU A 1 338 ? 23.825 -55.684 -1.858 1.00 61.76 336 LEU A O 1
ATOM 1465 N N . SER A 1 339 ? 25.476 -54.606 -0.778 1.00 57.71 337 SER A N 1
ATOM 1466 C CA . SER A 1 339 ? 25.276 -55.331 0.469 1.00 65.48 337 SER A CA 1
ATOM 1467 C C . SER A 1 339 ? 23.921 -54.972 1.067 1.00 58.05 337 SER A C 1
ATOM 1468 O O . SER A 1 339 ? 23.311 -53.970 0.682 1.00 55.47 337 SER A O 1
ATOM 1471 N N . ASP A 1 340 ? 23.447 -55.792 1.999 1.00 53.68 338 ASP A N 1
ATOM 1472 C CA . ASP A 1 340 ? 22.160 -55.541 2.639 1.00 48.66 338 ASP A CA 1
ATOM 1473 C C . ASP A 1 340 ? 22.143 -54.193 3.354 1.00 63.40 338 ASP A C 1
ATOM 1474 O O . ASP A 1 340 ? 23.184 -53.676 3.759 1.00 67.00 338 ASP A O 1
ATOM 1479 N N . LEU A 1 341 ? 20.950 -53.627 3.490 1.00 65.04 339 LEU A N 1
ATOM 1480 C CA . LEU A 1 341 ? 20.759 -52.379 4.213 1.00 69.00 339 LEU A CA 1
ATOM 1481 C C . LEU A 1 341 ? 21.154 -52.575 5.676 1.00 69.98 339 LEU A C 1
ATOM 1482 O O . LEU A 1 341 ? 20.547 -53.384 6.37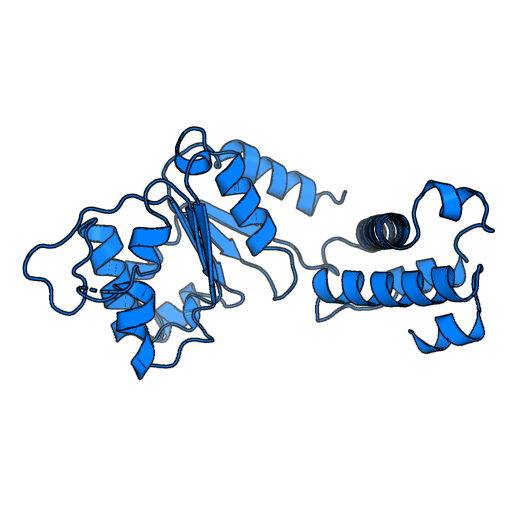7 1.00 73.32 339 LEU A O 1
ATOM 1487 N N . PRO A 1 342 ? 22.190 -51.848 6.132 1.00 66.11 340 PRO A N 1
ATOM 1488 C CA . PRO A 1 342 ? 22.756 -51.983 7.482 1.00 56.24 340 PRO A CA 1
ATOM 1489 C C . PRO A 1 342 ? 21.704 -51.950 8.582 1.00 52.35 340 PRO A C 1
ATOM 1490 O O . PRO A 1 342 ? 20.855 -51.059 8.601 1.00 47.79 340 PRO A O 1
ATOM 1494 N N . TYR A 1 343 ? 21.771 -52.922 9.485 1.00 47.24 341 TYR A N 1
ATOM 1495 C CA . TYR A 1 343 ? 20.797 -53.058 10.559 1.00 59.40 341 TYR A CA 1
ATOM 1496 C C . TYR A 1 343 ? 20.738 -51.825 11.455 1.00 58.69 341 TYR A C 1
ATOM 1497 O O . TYR A 1 343 ? 19.662 -51.423 11.885 1.00 64.17 341 TYR A O 1
ATOM 1506 N N . TRP A 1 344 ? 21.894 -51.234 11.747 1.00 60.05 342 TRP A N 1
ATOM 1507 C CA . TRP A 1 344 ? 21.945 -50.079 12.637 1.00 57.43 342 TRP A CA 1
ATOM 1508 C C . TRP A 1 344 ? 21.196 -48.896 12.036 1.00 44.23 342 TRP A C 1
ATOM 1509 O O . TRP A 1 344 ? 20.644 -48.067 12.755 1.00 54.93 342 TRP A O 1
ATOM 1520 N N . LEU A 1 345 ? 21.177 -48.830 10.709 1.00 48.23 343 LEU A N 1
ATOM 1521 C CA . LEU A 1 345 ? 20.528 -47.734 10.004 1.00 46.17 343 LEU A CA 1
ATOM 1522 C C . LEU A 1 345 ? 19.008 -47.802 10.122 1.00 55.62 343 LEU A C 1
ATOM 1523 O O . LEU A 1 345 ? 18.364 -46.825 10.505 1.00 50.50 343 LEU A O 1
ATOM 1528 N N . THR A 1 346 ? 18.436 -48.957 9.792 1.00 58.52 344 THR A N 1
ATOM 1529 C CA . THR A 1 346 ? 16.993 -49.143 9.907 1.00 60.21 344 THR A CA 1
ATOM 1530 C C . THR A 1 346 ? 16.548 -49.114 11.365 1.00 56.32 344 THR A C 1
ATOM 1531 O O . THR A 1 346 ? 15.431 -48.701 11.671 1.00 51.92 344 THR A O 1
ATOM 1535 N N . ASP A 1 347 ? 17.427 -49.553 12.261 1.00 51.54 345 ASP A N 1
ATOM 1536 C CA . ASP A 1 347 ? 17.126 -49.531 13.685 1.00 52.55 345 ASP A CA 1
ATOM 1537 C C . ASP A 1 347 ? 17.128 -48.099 14.217 1.00 59.57 345 ASP A C 1
ATOM 1538 O O . ASP A 1 347 ? 16.377 -47.769 15.134 1.00 59.48 345 ASP A O 1
ATOM 1543 N N . SER A 1 348 ? 17.979 -47.254 13.637 1.00 58.55 346 SER A N 1
ATOM 1544 C CA . SER A 1 348 ? 18.015 -45.834 13.979 1.00 56.34 346 SER A CA 1
ATOM 1545 C C . SER A 1 348 ? 16.724 -45.152 13.564 1.00 46.39 346 SER A C 1
ATOM 1546 O O . SER A 1 348 ? 16.163 -44.354 14.314 1.00 59.23 346 SER A O 1
ATOM 1549 N N . VAL A 1 349 ? 16.266 -45.471 12.358 1.00 47.44 347 VAL A N 1
ATOM 1550 C CA . VAL A 1 349 ? 15.025 -44.922 11.830 1.00 56.58 347 VAL A CA 1
ATOM 1551 C C . VAL A 1 349 ? 13.851 -45.280 12.736 1.00 51.50 347 VAL A C 1
ATOM 1552 O O . VAL A 1 349 ? 12.993 -44.443 13.020 1.00 59.85 347 VAL A O 1
ATOM 1556 N N . ALA A 1 350 ? 13.829 -46.523 13.204 1.00 53.89 348 ALA A N 1
ATOM 1557 C CA . ALA A 1 350 ? 12.749 -46.993 14.061 1.00 67.87 348 ALA A CA 1
ATOM 1558 C C . ALA A 1 350 ? 12.726 -46.258 15.399 1.00 69.02 348 ALA A C 1
ATOM 1559 O O . ALA A 1 350 ? 11.657 -45.964 15.932 1.00 69.47 348 ALA A O 1
ATOM 1561 N N . ASP A 1 351 ? 13.907 -45.953 15.928 1.00 56.63 349 ASP A N 1
ATOM 1562 C CA . ASP A 1 351 ? 14.020 -45.314 17.237 1.00 66.72 349 ASP A CA 1
ATOM 1563 C C . ASP A 1 351 ? 14.096 -43.790 17.161 1.00 63.16 349 ASP A C 1
ATOM 1564 O O . ASP A 1 351 ? 14.274 -43.119 18.177 1.00 75.56 349 ASP A O 1
ATOM 1569 N N . SER A 1 352 ? 13.967 -43.245 15.958 1.00 59.74 350 SER A N 1
ATOM 1570 C CA . SER A 1 352 ? 14.006 -41.799 15.783 1.00 66.55 350 SER A CA 1
ATOM 1571 C C . SER A 1 352 ? 12.600 -41.211 15.779 1.00 57.64 350 SER A C 1
ATOM 1572 O O . SER A 1 352 ? 11.659 -41.838 15.290 1.00 58.86 350 SER A O 1
ATOM 1575 N N . TYR A 1 353 ? 12.461 -40.015 16.341 1.00 61.11 351 TYR A N 1
ATOM 1576 C CA . TYR A 1 353 ? 11.205 -39.280 16.258 1.00 45.68 351 TYR A CA 1
ATOM 1577 C C . TYR A 1 353 ? 11.276 -38.313 15.086 1.00 49.72 351 TYR A C 1
ATOM 1578 O O . TYR A 1 353 ? 12.285 -37.635 14.898 1.00 59.62 351 TYR A O 1
ATOM 1587 N N . PHE A 1 354 ? 10.212 -38.264 14.292 1.00 42.46 352 PHE A N 1
ATOM 1588 C CA . PHE A 1 354 ? 10.184 -37.408 13.112 1.00 43.53 352 PHE A CA 1
ATOM 1589 C C . PHE A 1 354 ? 9.108 -36.334 13.221 1.00 46.74 352 PHE A C 1
ATOM 1590 O O . PHE A 1 354 ? 7.956 -36.572 12.862 1.00 49.16 352 PHE A O 1
ATOM 1598 N N . PRO A 1 355 ? 9.480 -35.147 13.728 1.00 50.43 353 PRO A N 1
ATOM 1599 C CA . PRO A 1 355 ? 8.544 -34.023 13.839 1.00 46.24 353 PRO A CA 1
ATOM 1600 C C . PRO A 1 355 ? 7.936 -33.651 12.490 1.00 44.52 353 PRO A C 1
ATOM 1601 O O . PRO A 1 355 ? 6.766 -33.281 12.425 1.00 47.60 353 PRO A O 1
ATOM 1605 N N . GLY A 1 356 ? 8.732 -33.758 11.430 1.00 37.86 354 GLY A N 1
ATOM 1606 C CA . GLY A 1 356 ? 8.288 -33.425 10.087 1.00 41.69 354 GLY A CA 1
ATOM 1607 C C . GLY A 1 356 ? 7.606 -34.595 9.413 1.00 39.38 354 GLY A C 1
ATOM 1608 O O . GLY A 1 356 ? 7.271 -34.539 8.233 1.00 43.66 354 GLY A O 1
ATOM 1609 N N . ASN A 1 357 ? 7.413 -35.661 10.184 1.00 44.98 355 ASN A N 1
ATOM 1610 C CA . ASN A 1 357 ? 6.711 -36.866 9.750 1.00 40.23 355 ASN A CA 1
ATOM 1611 C C . ASN A 1 357 ? 7.223 -37.472 8.444 1.00 44.91 355 ASN A C 1
ATOM 1612 O O . ASN A 1 357 ? 8.432 -37.579 8.238 1.00 41.62 355 ASN A O 1
ATOM 1617 N N . VAL A 1 358 ? 6.302 -37.884 7.574 1.00 37.55 356 VAL A N 1
ATOM 1618 C CA . VAL A 1 358 ? 6.670 -38.644 6.381 1.00 45.17 356 VAL A CA 1
ATOM 1619 C C . VAL A 1 358 ? 7.578 -37.837 5.458 1.00 47.11 356 VAL A C 1
ATOM 1620 O O . VAL A 1 358 ? 8.522 -38.374 4.870 1.00 36.14 356 VAL A O 1
ATOM 1624 N N . ARG A 1 359 ? 7.313 -36.533 5.355 1.00 35.71 357 ARG A N 1
ATOM 1625 C CA . ARG A 1 359 ? 8.135 -35.641 4.497 1.00 38.17 357 ARG A CA 1
ATOM 1626 C C . ARG A 1 359 ? 9.575 -35.652 5.000 1.00 47.86 357 ARG A C 1
ATOM 1627 O O . ARG A 1 359 ? 10.495 -35.717 4.180 1.00 47.80 357 ARG A O 1
ATOM 1635 N N . GLU A 1 360 ? 9.736 -35.604 6.310 1.00 38.48 358 GLU A N 1
ATOM 1636 C CA . GLU A 1 360 ? 11.076 -35.602 6.879 1.00 41.28 358 GLU A CA 1
ATOM 1637 C C . GLU A 1 360 ? 11.766 -36.937 6.615 1.00 43.96 358 GLU A C 1
ATOM 1638 O O . GLU A 1 360 ? 12.942 -36.976 6.242 1.00 39.08 358 GLU A O 1
ATOM 1644 N N . LEU A 1 361 ? 11.028 -38.027 6.812 1.00 33.92 359 LEU A N 1
ATOM 1645 C CA . LEU A 1 361 ? 11.544 -39.369 6.566 1.00 38.09 359 LEU A CA 1
ATOM 1646 C C . LEU A 1 361 ? 11.974 -39.529 5.113 1.00 45.28 359 LEU A C 1
ATOM 1647 O O . LEU A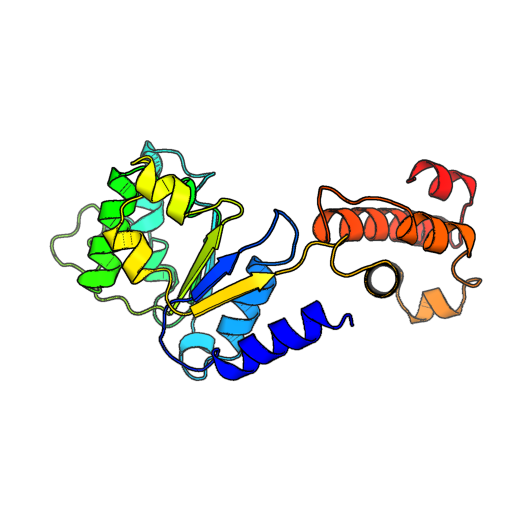 1 361 ? 12.999 -40.149 4.825 1.00 37.97 359 LEU A O 1
ATOM 1652 N N . ARG A 1 362 ? 11.182 -38.967 4.205 1.00 38.60 360 ARG A N 1
ATOM 1653 C CA . ARG A 1 362 ? 11.536 -39.065 2.796 1.00 40.87 360 ARG A CA 1
ATOM 1654 C C . ARG A 1 362 ? 12.794 -38.259 2.499 1.00 49.13 360 ARG A C 1
ATOM 1655 O O . ARG A 1 362 ? 13.641 -38.687 1.713 1.00 41.81 360 ARG A O 1
ATOM 1663 N N . ASN A 1 363 ? 12.996 -37.140 3.190 1.00 38.80 361 ASN A N 1
ATOM 1664 C CA . ASN A 1 363 ? 14.221 -36.365 3.038 1.00 35.68 361 ASN A CA 1
ATOM 1665 C C . ASN A 1 363 ? 15.440 -37.169 3.485 1.00 44.74 361 ASN A C 1
ATOM 1666 O O . ASN A 1 363 ? 16.463 -37.188 2.804 1.00 45.84 361 ASN A O 1
ATOM 1671 N N . LEU A 1 364 ? 15.319 -37.832 4.631 1.00 34.47 362 LEU A N 1
ATOM 1672 C CA . LEU A 1 364 ? 16.395 -38.668 5.146 1.00 38.64 362 LEU A CA 1
ATOM 1673 C C . LEU A 1 364 ? 16.734 -39.776 4.158 1.00 39.05 362 LEU A C 1
ATOM 1674 O O . LEU A 1 364 ? 17.904 -40.028 3.871 1.00 39.59 362 LEU A O 1
ATOM 1679 N N . ALA A 1 365 ? 15.701 -40.429 3.635 1.00 37.36 363 ALA A N 1
ATOM 1680 C CA . ALA A 1 365 ? 15.884 -41.513 2.684 1.00 41.31 363 ALA A CA 1
ATOM 1681 C C . ALA A 1 365 ? 16.576 -41.017 1.426 1.00 44.95 363 ALA A C 1
ATOM 1682 O O . ALA A 1 365 ? 17.431 -41.702 0.863 1.00 56.14 363 ALA A O 1
ATOM 1684 N N . GLU A 1 366 ? 16.200 -39.822 0.993 1.00 34.50 364 GLU A N 1
ATOM 1685 C CA . GLU A 1 366 ? 16.780 -39.226 -0.200 1.00 40.33 364 GLU A CA 1
ATOM 1686 C C . GLU A 1 366 ? 18.262 -38.940 0.002 1.00 44.48 364 GLU A C 1
ATOM 1687 O O . GLU A 1 366 ? 19.075 -39.176 -0.890 1.00 42.47 364 GLU A O 1
ATOM 1693 N N . ARG A 1 367 ? 18.611 -38.440 1.181 1.00 34.03 365 ARG A N 1
ATOM 1694 C CA . ARG A 1 367 ? 20.003 -38.147 1.488 1.00 33.01 365 ARG A CA 1
ATOM 1695 C C . ARG A 1 367 ? 20.817 -39.428 1.620 1.00 38.85 365 ARG A C 1
ATOM 1696 O O . ARG A 1 367 ? 21.966 -39.489 1.176 1.00 39.38 365 ARG A O 1
ATOM 1704 N N . VAL A 1 368 ? 20.214 -40.450 2.221 1.00 35.00 366 VAL A N 1
ATOM 1705 C CA . VAL A 1 368 ? 20.827 -41.772 2.297 1.00 46.87 366 VAL A CA 1
ATOM 1706 C C . VAL A 1 368 ? 21.090 -42.317 0.898 1.00 40.74 366 VAL A C 1
ATOM 1707 O O . VAL A 1 368 ? 22.196 -42.760 0.590 1.00 39.05 366 VAL A O 1
ATOM 1711 N N . GLY A 1 369 ? 20.065 -42.266 0.054 1.00 33.92 367 GLY A N 1
ATOM 1712 C CA . GLY A 1 369 ? 20.155 -42.787 -1.296 1.00 42.14 367 GLY A CA 1
ATOM 1713 C C . GLY A 1 369 ? 21.232 -42.117 -2.126 1.00 43.98 367 GLY A C 1
ATOM 1714 O O . GLY A 1 369 ? 21.933 -42.774 -2.893 1.00 51.83 367 GLY A O 1
ATOM 1715 N N . VAL A 1 370 ? 21.364 -40.805 -1.969 1.00 42.06 368 VAL A N 1
ATOM 1716 C CA . VAL A 1 370 ? 22.377 -40.048 -2.693 1.00 47.87 368 VAL A CA 1
ATOM 1717 C C . VAL A 1 370 ? 23.779 -40.487 -2.286 1.00 44.48 368 VAL A C 1
ATOM 1718 O O . VAL A 1 370 ? 24.642 -40.701 -3.137 1.00 55.61 368 VAL A O 1
ATOM 1722 N N . THR A 1 371 ? 23.993 -40.620 -0.981 1.00 41.99 369 THR A N 1
ATOM 1723 C CA . THR A 1 371 ? 25.259 -41.117 -0.454 1.00 47.52 369 THR A CA 1
ATOM 1724 C C . THR A 1 371 ? 25.594 -42.477 -1.056 1.00 46.72 369 THR A C 1
ATOM 1725 O O . THR A 1 371 ? 26.722 -42.727 -1.474 1.00 57.43 369 THR A O 1
ATOM 1729 N N . VAL A 1 372 ? 24.591 -43.346 -1.101 1.00 42.46 370 VAL A N 1
ATOM 1730 C CA . VAL A 1 372 ? 24.746 -44.681 -1.664 1.00 45.35 370 VAL A CA 1
ATOM 1731 C C . VAL A 1 372 ? 25.092 -44.648 -3.152 1.00 38.86 370 VAL A C 1
ATOM 1732 O O . VAL A 1 372 ? 26.024 -45.317 -3.594 1.00 45.41 370 VAL A O 1
ATOM 1736 N N . ARG A 1 373 ? 24.344 -43.864 -3.921 1.00 41.90 371 ARG A N 1
ATOM 1737 C CA . ARG A 1 373 ? 24.545 -43.787 -5.366 1.00 50.74 371 ARG A CA 1
ATOM 1738 C C . ARG A 1 373 ? 25.913 -43.232 -5.742 1.00 56.24 371 ARG A C 1
ATOM 1739 O O . ARG A 1 373 ? 26.533 -43.687 -6.705 1.00 55.38 371 ARG A O 1
ATOM 1747 N N . GLN A 1 374 ? 26.383 -42.253 -4.975 1.00 50.55 372 GLN A N 1
ATOM 1748 C CA . GLN A 1 374 ? 27.614 -41.550 -5.315 1.00 48.12 372 GLN A CA 1
ATOM 1749 C C . GLN A 1 374 ? 28.854 -42.186 -4.693 1.00 49.36 372 GLN A C 1
ATOM 1750 O O . GLN A 1 374 ? 29.974 -41.762 -4.970 1.00 71.18 372 GLN A O 1
ATOM 1756 N N . THR A 1 375 ? 28.660 -43.200 -3.855 1.00 47.73 373 THR A N 1
ATOM 1757 C CA . THR A 1 375 ? 29.794 -43.910 -3.264 1.00 55.21 373 THR A CA 1
ATOM 1758 C C . THR A 1 375 ? 29.746 -45.407 -3.562 1.00 54.47 373 THR A C 1
ATOM 1759 O O . THR A 1 375 ? 30.688 -46.136 -3.257 1.00 59.61 373 THR A O 1
ATOM 1763 N N . GLY A 1 376 ? 28.696 -45.869 -4.224 1.00 54.01 374 GLY A N 1
ATOM 1764 C CA . GLY A 1 376 ? 28.647 -47.285 -4.624 1.00 53.07 374 GLY A CA 1
ATOM 1765 C C . GLY A 1 376 ? 28.673 -48.205 -3.426 1.00 49.96 374 GLY A C 1
ATOM 1766 O O . GLY A 1 376 ? 29.234 -49.303 -3.540 1.00 50.13 374 GLY A O 1
ATOM 1767 N N . GLY A 1 377 ? 28.077 -47.769 -2.323 1.00 47.22 375 GLY A N 1
ATOM 1768 C CA . GLY A 1 377 ? 27.987 -48.629 -1.138 1.00 49.93 375 GLY A CA 1
ATOM 1769 C C . GLY A 1 377 ? 27.476 -47.888 0.075 1.00 53.21 375 GLY A C 1
ATOM 1770 O O . GLY A 1 377 ? 27.058 -46.738 -0.067 1.00 48.89 375 GLY A O 1
ATOM 1771 N N . TRP A 1 378 ? 27.533 -48.534 1.231 1.00 53.70 376 TRP A N 1
ATOM 1772 C CA . TRP A 1 378 ? 27.028 -47.932 2.480 1.00 57.80 376 TRP A CA 1
ATOM 1773 C C . TRP A 1 378 ? 28.203 -47.342 3.255 1.00 63.01 376 TRP A C 1
ATOM 1774 O O . TRP A 1 378 ? 28.816 -48.070 4.012 1.00 61.86 376 TRP A O 1
ATOM 1785 N N . ASP A 1 379 ? 28.514 -46.068 3.020 1.00 65.22 377 ASP A N 1
ATOM 1786 C CA . ASP A 1 379 ? 29.606 -45.410 3.780 1.00 61.77 377 ASP A CA 1
ATOM 1787 C C . ASP A 1 379 ? 29.112 -45.157 5.192 1.00 55.69 377 ASP A C 1
ATOM 1788 O O . ASP A 1 379 ? 28.375 -44.198 5.391 1.00 55.65 377 ASP A O 1
ATOM 1793 N N . ALA A 1 380 ? 29.545 -45.990 6.123 1.00 57.23 378 ALA A N 1
ATOM 1794 C CA . ALA A 1 380 ? 29.087 -45.894 7.504 1.00 54.18 378 ALA A CA 1
ATOM 1795 C C . ALA A 1 380 ? 29.300 -44.502 8.090 1.00 53.21 378 ALA A C 1
ATOM 1796 O O . ALA A 1 380 ? 28.498 -44.033 8.895 1.00 50.79 378 ALA A O 1
ATOM 1798 N N . ALA A 1 381 ? 30.381 -43.845 7.684 1.00 51.51 379 ALA A N 1
ATOM 1799 C CA . ALA A 1 381 ? 30.702 -42.522 8.204 1.00 51.63 379 ALA A CA 1
ATOM 1800 C C . ALA A 1 381 ? 29.741 -41.470 7.662 1.00 52.70 379 ALA A C 1
ATOM 1801 O O . ALA A 1 381 ? 29.198 -40.660 8.417 1.00 50.87 379 ALA A O 1
ATOM 1803 N N . ARG A 1 382 ? 29.530 -41.488 6.351 1.00 55.61 380 ARG A N 1
ATOM 1804 C CA . ARG A 1 382 ? 28.657 -40.516 5.712 1.00 56.53 380 ARG A CA 1
ATOM 1805 C C . ARG A 1 382 ? 27.208 -40.740 6.127 1.00 58.51 380 ARG A C 1
ATOM 1806 O O . ARG A 1 382 ? 26.440 -39.787 6.269 1.00 62.63 380 ARG A O 1
ATOM 1814 N N . LEU A 1 383 ? 26.841 -42.001 6.331 1.00 52.83 381 LEU A N 1
ATOM 1815 C CA . LEU A 1 383 ? 25.491 -42.337 6.769 1.00 53.69 381 LEU A CA 1
ATOM 1816 C C . LEU A 1 383 ? 25.253 -41.900 8.211 1.00 50.49 381 LEU A C 1
ATOM 1817 O O . LEU A 1 383 ? 24.193 -41.368 8.534 1.00 48.47 381 LEU A O 1
ATOM 1822 N N . GLN A 1 384 ? 26.244 -42.124 9.071 1.00 45.12 382 GLN A N 1
ATOM 1823 C CA . GLN A 1 384 ? 26.132 -41.780 10.486 1.00 48.42 382 GLN A CA 1
ATOM 1824 C C . GLN A 1 384 ? 25.895 -40.288 10.675 1.00 57.86 382 GLN A C 1
ATOM 1825 O O . GLN A 1 384 ? 25.191 -39.874 11.595 1.00 62.60 382 GLN A O 1
ATOM 1831 N N . ARG A 1 385 ? 26.487 -39.490 9.792 1.00 54.11 383 ARG A N 1
ATOM 1832 C CA . ARG A 1 385 ? 26.344 -38.040 9.830 1.00 55.38 383 ARG A CA 1
ATOM 1833 C C . ARG A 1 385 ? 24.907 -37.626 9.529 1.00 54.35 383 ARG A C 1
ATOM 1834 O O . ARG A 1 385 ? 24.462 -36.550 9.923 1.00 58.29 383 ARG A O 1
ATOM 1842 N N . LEU A 1 386 ? 24.180 -38.497 8.839 1.00 54.63 384 LEU A N 1
ATOM 1843 C CA . LEU A 1 386 ? 22.790 -38.219 8.504 1.00 66.57 384 LEU A CA 1
ATOM 1844 C C . LEU A 1 386 ? 21.837 -38.440 9.680 1.00 71.76 384 LEU A C 1
ATOM 1845 O O . LEU A 1 386 ? 20.680 -38.021 9.634 1.00 69.75 384 LEU A O 1
ATOM 1850 N N . ILE A 1 387 ? 22.316 -39.131 10.709 1.00 67.61 385 ILE A N 1
ATOM 1851 C CA . ILE A 1 387 ? 21.487 -39.370 11.923 1.00 70.73 385 ILE A CA 1
ATOM 1852 C C . ILE A 1 387 ? 22.138 -38.654 13.109 1.00 72.38 385 ILE A C 1
ATOM 1853 O O . ILE A 1 387 ? 22.455 -37.467 12.955 1.00 80.42 385 ILE A O 1
#

Nearest PDB structures (foldseek):
  7vbw-assembly1_A  TM=1.002E+00  e=1.377E-49  Burkholderia cenocepacia
  4qnm-assembly1_A  TM=8.912E-01  e=1.124E-22  Escherichia coli K-12
  5m7n-assembly1_B  TM=9.001E-01  e=4.542E-22  Brucella abortus str. 2308 A
  5m7p-assembly1_A  TM=9.116E-01  e=3.465E-21  Brucella abortus str. 2308 A
  5m7n-assembly1_A  TM=9.193E-01  e=2.327E-20  Brucella abortus str. 2308 A

InterPro domains:
  IPR002078 RNA polymerase sigma factor 54 interaction domain [PF00158] (137-303)
  IPR002078 RNA polymerase sigma factor 54 interaction domain [PS50045] (136-368)
  IPR002197 DNA binding HTH domain, Fis-type [PF02954] (414-450)
  IPR002197 DNA binding HTH domain, Fis-type [PR01590] (416-433)
  IPR002197 DNA binding HTH domain, Fis-type [PR01590] (433-453)
  IPR003593 AAA+ ATPase domain [SM00382] (156-300)
  IPR009057 Homedomain-like superfamily [SSF46689] (398-452)
  IPR025662 Sigma-54 interaction domain, ATP-binding site 1 [PS00675] (160-173)
  IPR025943 Sigma-54 interaction domain, ATP-binding site 2 [PS00676] (223-238)
  IPR025944 Sigma-54 interaction domain, conserved site [PS00688] (352-361)
  IPR027417 P-loop containing nucleoside triphosphate hydrolase [G3DSA:3.40.50.300] (123-307)
  IPR027417 P-loop containing nucleoside triphosphate hydrolase [SSF52540] (136-368)

Radius of gyration: 21.11 Å; Cα contacts (8 Å, |Δi|>4): 397; chains: 1; bounding box: 54×49×38 Å

Secondary structure (DSSP, 8-state):
--HHHHHHHHHHHHHTTS---EEEE--TTSSHHHHHHHHHHH-TTGGGS-EEEEETTS--GGGHHHHHH-B--B--HHHHTTTSEEEEETGGGS-HHHHHHHHHHHHH-EE--BT-SS-EE---EEEEEESS-HHHHHHTTSS-HHHHHHH-SEEEEPPPHHHH-HHHHHHHHHHHHHHHH-HHHHHHSPPPPHHHHHHHHT---TTHHHHHHHHHHHHHHHHHHHTS--HHHHHTT-

Solvent-accessible surface area: 12229 Å² total; per-residue (Å²): 128,19,107,43,6,100,57,8,46,112,66,0,89,82,74,3,85,46,83,48,30,1,0,0,40,15,82,90,5,4,18,14,78,128,1,0,87,38,1,15,86,76,7,57,115,5,108,147,17,121,45,10,65,3,75,4,47,76,22,75,111,74,91,7,56,27,48,2,8,0,77,75,120,73,106,0,38,0,32,59,0,50,30,0,0,0,2,0,25,60,0,20,71,5,59,91,132,7,0,42,54,2,6,129,5,31,82,103,27,26,2,88,50,57,69,33,139,71,86,54,186,13,73,25,3,1,0,0,0,3,77,102,151,0,60,83,33,33,158,123,46,101,3,98,43,51,0,31,161,96,1,20,88,15,84,4,82,8,15,9,0,88,124,20,24,44,125,4,3,42,50,29,0,102,48,38,0,26,135,46,13,24,73,105,88,45,78,148,32,87,131,44,27,172,80,0,17,55,27,0,18,118,32,136,9,88,28,1,26,141,65,0,135,73,12,0,80,110,0,0,68,17,0,87,129,59,44,17,40,57,61,65,120,0,100,167,36,92

Sequence (238 aa):
HSESMQALLHEVDTFADCDTNVLLHGETGVGKERIAQLLHEKHSRYRHGEFVPVNCGAIPDGLFESLFFGHAAHKGYFEQAAGGTLFLDEVGDLPLYQQVKLLRVLEDGAVLRVGATAPVKVDFRLVAASNKKLPQLVKEGLFRADLYYRLAVIELSIPSLEERGAVDKIALFKSFVAQVVGEERLAELSDLPYWLTDSVADSYFPGNVRELRNLAERVGVTVRQTGGWDAARLQRLI

Foldseek 3Di:
DFPQVVVQVVLLVVPLQDQAAEEEEDAALLCQLVSQVSSQCPHPFQVPADEQADEQLPADPVCLQCQAQQAVDGDHQQNNSARHAYEAEQVLNHAPVSLVVVVCCVVVQWGDHHPHPDIHGGGHRYYYYYHDDVVVCCVVVSHPPSSCVRRHDHYGYRDFQVRRALVVQLVLLVVLLCVLQPVVLCVVADDDDPVLSVCSRPDDDSNGSNVSSVLSNQQNVVCNVVVYRPVVSNVVSD